Protein AF-0000000068165070 (afdb_homodimer)

Sequence (310 aa):
MANADRERESGNDHFRLKAYRKAVRCYNKGLATFNGLHFLTEEEQAHLNTSLLPLHANLAAALYHLKDYPKAIENACKALAIDPQHEKALYRLGLAHEALHDHDQAQDVYRRLAGMRPESALYRQALVRIQGVEREALKHSIFVDIFNKPHGPHHMANADRERESGNDHFRLKAYRKAVRCYNKGLATFNGLHFLTEEEQAHLNTSLLPLHANLAAALYHLKDYPKAIENACKALAIDPQHEKALYRLGLAHEALHDHDQAQDVYRRLAGMRPESALYRQALVRIQGVEREALKHSIFVDIFNKPHGPHH

pLDDT: mean 85.67, std 13.89, range [38.5, 98.25]

Foldseek 3Di:
DVQLVVLQVVLVVCVVVVVNVSSVVSNVVSVVVCVPVPDQDPVRVLVVLVVLLVVLLVVLVVCVVVVVLVSSLVSLVVNCVSPVLDLSSLVSNLSSCVSVLVLVSNLVSLVSNCVVPVPDVVSVVSNVVSVVVVVVVVVVVVVVVVVPPPPPDPD/DVQLVVLQVVLVVCVVVVVNVSSVVSNVVSVVVCVPVPDQDPVRVLVVLVVLLVVLLVVLVVCVVVVVLVSSLVSLVVNCVSPVLDQSSLVSNLSSCVSVLVLVSNLVSLVSNCVVPVPDVVSVVSNVVSVVVVVVVVVVVVVVCVVPPPPPDDD

Organism: Acanthamoeba castellanii (strain ATCC 30010 / Neff) (NCBI:txid1257118)

InterPro domains:
  IPR011990 Tetratricopeptide-like helical domain superfamily [G3DSA:1.25.40.10] (1-148)
  IPR011990 Tetratricopeptide-like helical domain superfamily [SSF48452] (3-131)
  IPR019734 Tetratricopeptide repeat [PS50005] (53-86)
  IPR019734 Tetratricopeptide repeat [PS50005] (87-120)
  IPR019734 Tetratricopeptide repeat [SM00028] (4-37)
  IPR019734 Tetratricopeptide repeat [SM00028] (53-86)
  IPR019734 Tetratricopeptide repeat [SM00028] (87-120)
  IPR050754 Peptidyl-prolyl cis-trans isomerase FKBP4/5/8-like [PTHR46512] (2-134)

Secondary structure (DSSP, 8-state):
-HHHHHHHHHHHHHHHTT-HHHHHHHHHHHHHTTTTS----HHHHHHHHHHHHHHHHHHHHHHHHTT-HHHHHHHHHHHHHH-TT-HHHHHHHHHHHHHTT-HHHHHHHHHHHHHH-TT-HHHHHHHHHHHHHHHHHHHHHHHHHHHHS------/-HHHHHHHHHHHHHHHTT-HHHHHHHHHHHHHTTTTS----HHHHHHHHHHHHHHHHHHHHHHHHTT-HHHHHHHHHHHHHH-TT-HHHHHHHHHHHHHTT-HHHHHHHHHHHHHH-TT-HHHHHHHHHHHHHHHHHHHHHHHHHHHHS------

Radius of gyration: 31.7 Å; Cα contacts (8 Å, |Δi|>4): 343; chains: 2; bounding box: 85×102×63 Å

Solvent-accessible surface area (backbone atoms only — not comparable to full-atom values): 15704 Å² total; per-residue (Å²): 107,67,65,29,51,51,26,36,50,51,13,50,54,29,42,76,70,67,37,32,70,61,13,39,52,25,24,50,53,21,52,53,76,43,72,69,61,56,70,65,46,72,68,52,43,53,56,47,47,67,56,48,32,59,38,26,27,50,36,12,46,30,28,39,77,69,66,39,32,72,61,11,36,51,26,11,49,56,18,32,72,75,37,77,79,42,62,68,22,46,49,41,31,21,52,28,27,45,74,70,64,36,49,68,63,15,44,55,40,27,50,52,48,25,67,74,36,71,82,45,59,67,34,50,49,52,43,49,52,49,48,49,50,48,50,50,47,48,47,48,50,49,53,49,49,62,64,65,47,78,79,68,81,82,125,108,67,64,29,52,51,25,36,51,53,14,51,53,28,42,76,70,68,37,33,71,62,12,40,52,26,22,51,55,21,52,53,77,42,71,73,60,55,72,67,47,71,69,51,42,55,57,49,45,66,58,47,33,58,37,26,27,50,36,11,47,29,27,40,75,68,66,39,34,71,60,11,36,53,26,10,48,56,18,30,73,75,38,80,79,41,61,68,22,44,48,41,32,20,52,27,27,45,75,70,64,37,50,69,62,16,45,54,39,27,50,51,48,25,68,76,36,71,83,44,60,67,36,50,50,52,44,49,52,50,49,49,50,49,52,51,50,49,51,49,51,53,52,48,48,62,67,64,46,78,80,70,81,82,126

Structure (mmCIF, N/CA/C/O backbone):
data_AF-0000000068165070-model_v1
#
loop_
_entity.id
_entity.type
_entity.pdbx_description
1 polymer 'Tetratricopeptide repeat domain containing protein'
#
loop_
_atom_site.group_PDB
_atom_site.id
_atom_site.type_symbol
_atom_site.label_atom_id
_atom_site.label_alt_id
_atom_site.label_comp_id
_atom_site.label_asym_id
_atom_site.label_entity_id
_atom_site.label_seq_id
_atom_site.pdbx_PDB_ins_code
_atom_site.Cartn_x
_atom_site.Cartn_y
_atom_site.Cartn_z
_atom_site.occupancy
_atom_site.B_iso_or_equiv
_atom_site.auth_seq_id
_atom_site.auth_comp_id
_atom_site.auth_asym_id
_atom_site.auth_atom_id
_atom_site.pdbx_PDB_model_num
ATOM 1 N N . MET A 1 1 ? 14.57 -11.117 4.57 1 65.75 1 MET A N 1
ATOM 2 C CA . MET A 1 1 ? 14.547 -11.359 3.131 1 65.75 1 MET A CA 1
ATOM 3 C C . MET A 1 1 ? 15.531 -12.453 2.746 1 65.75 1 MET A C 1
ATOM 5 O O . MET A 1 1 ? 15.195 -13.359 1.98 1 65.75 1 MET A O 1
ATOM 9 N N . ALA A 1 2 ? 16.516 -12.438 3.52 1 73.56 2 ALA A N 1
ATOM 10 C CA . ALA A 1 2 ? 17.531 -13.43 3.191 1 73.56 2 ALA A CA 1
ATOM 11 C C . ALA A 1 2 ? 17.031 -14.844 3.473 1 73.56 2 ALA A C 1
ATOM 13 O O . ALA A 1 2 ? 17.234 -15.75 2.666 1 73.56 2 ALA A O 1
ATOM 14 N N . ASN A 1 3 ? 16.312 -14.945 4.543 1 81.88 3 ASN A N 1
ATOM 15 C CA . ASN A 1 3 ? 15.805 -16.266 4.883 1 81.88 3 ASN A CA 1
ATOM 16 C C . ASN A 1 3 ? 14.742 -16.734 3.893 1 81.88 3 ASN A C 1
ATOM 18 O O . ASN A 1 3 ? 14.727 -17.906 3.49 1 81.88 3 ASN A O 1
ATOM 22 N N . ALA A 1 4 ? 14.039 -15.852 3.459 1 89.38 4 ALA A N 1
ATOM 23 C CA . ALA A 1 4 ? 12.992 -16.188 2.5 1 89.38 4 ALA A CA 1
ATOM 24 C C . ALA A 1 4 ? 13.586 -16.625 1.165 1 89.38 4 ALA A C 1
ATOM 26 O O . ALA A 1 4 ? 13.117 -17.594 0.558 1 89.38 4 ALA A O 1
ATOM 27 N N . ASP A 1 5 ? 14.586 -16 0.811 1 90.94 5 ASP A N 1
ATOM 28 C CA . ASP A 1 5 ? 15.242 -16.344 -0.447 1 90.94 5 ASP A CA 1
ATOM 29 C C . ASP A 1 5 ? 15.898 -17.719 -0.369 1 90.94 5 ASP A C 1
ATOM 31 O O . ASP A 1 5 ? 15.891 -18.469 -1.346 1 90.94 5 ASP A O 1
ATOM 35 N N . ARG A 1 6 ? 16.453 -17.953 0.809 1 92.31 6 ARG A N 1
ATOM 36 C CA . ARG A 1 6 ? 17.062 -19.281 1.007 1 92.31 6 ARG A CA 1
ATOM 37 C C . ARG A 1 6 ? 16.016 -20.375 0.935 1 92.31 6 ARG A C 1
ATOM 39 O O . ARG A 1 6 ? 16.234 -21.406 0.305 1 92.31 6 ARG A O 1
ATOM 46 N N . GLU A 1 7 ? 14.984 -20.141 1.586 1 94.69 7 GLU A N 1
ATOM 47 C CA . GLU A 1 7 ? 13.898 -21.125 1.553 1 94.69 7 GLU A CA 1
ATOM 48 C C . GLU A 1 7 ? 13.344 -21.281 0.14 1 94.69 7 GLU A C 1
ATOM 50 O O . GLU A 1 7 ? 13.023 -22.391 -0.283 1 94.69 7 GLU A O 1
ATOM 55 N N . ARG A 1 8 ? 13.281 -20.188 -0.545 1 95.62 8 ARG A N 1
ATOM 56 C CA . ARG A 1 8 ? 12.805 -20.234 -1.925 1 95.62 8 ARG A CA 1
ATOM 57 C C . ARG A 1 8 ? 13.727 -21.094 -2.789 1 95.62 8 ARG A C 1
ATOM 59 O O . ARG A 1 8 ? 13.258 -21.922 -3.561 1 95.62 8 ARG A O 1
ATOM 66 N N . GLU A 1 9 ? 14.953 -20.891 -2.643 1 96.38 9 GLU A N 1
ATOM 67 C CA . GLU A 1 9 ? 15.93 -21.641 -3.418 1 96.38 9 GLU A CA 1
ATOM 68 C C . GLU A 1 9 ? 15.875 -23.125 -3.074 1 96.38 9 GLU A C 1
ATOM 70 O O . GLU A 1 9 ? 15.969 -23.969 -3.961 1 96.38 9 GLU A O 1
ATOM 75 N N . SER A 1 10 ? 15.797 -23.344 -1.8 1 96.62 10 SER A N 1
ATOM 76 C CA . SER A 1 10 ? 15.625 -24.719 -1.387 1 96.62 10 SER A CA 1
ATOM 77 C C . SER A 1 10 ? 14.383 -25.344 -2.023 1 96.62 10 SER A C 1
ATOM 79 O O . SER A 1 10 ? 14.422 -26.469 -2.52 1 96.62 10 SER A O 1
ATOM 81 N N . GLY A 1 11 ? 13.258 -24.609 -2 1 96.81 11 GLY A N 1
ATOM 82 C CA . GLY A 1 11 ? 12.047 -25.062 -2.648 1 96.81 11 GLY A CA 1
ATOM 83 C C . GLY A 1 11 ? 12.219 -25.328 -4.133 1 96.81 11 GLY A C 1
ATOM 84 O O . GLY A 1 11 ? 11.719 -26.328 -4.656 1 96.81 11 GLY A O 1
ATOM 85 N N . ASN A 1 12 ? 13 -24.438 -4.77 1 97.12 12 ASN A N 1
ATOM 86 C CA . ASN A 1 12 ? 13.281 -24.594 -6.191 1 97.12 12 ASN A CA 1
ATOM 87 C C . ASN A 1 12 ? 14.062 -25.891 -6.465 1 97.12 12 ASN A C 1
ATOM 89 O O . AS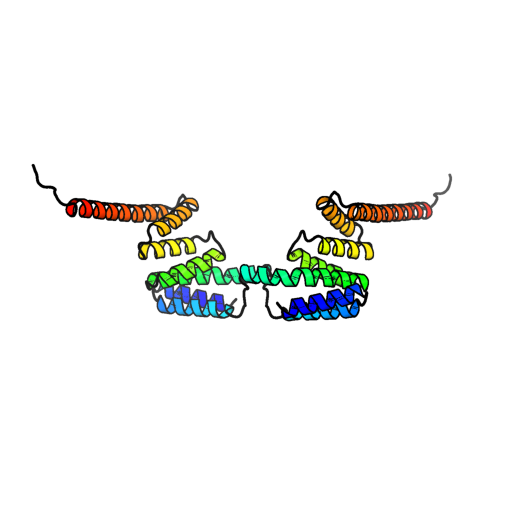N A 1 12 ? 13.836 -26.547 -7.477 1 97.12 12 ASN A O 1
ATOM 93 N N . ASP A 1 13 ? 14.977 -26.125 -5.629 1 97.5 13 ASP A N 1
ATOM 94 C CA . ASP A 1 13 ? 15.742 -27.359 -5.762 1 97.5 13 ASP A CA 1
ATOM 95 C C . ASP A 1 13 ? 14.844 -28.578 -5.652 1 97.5 13 ASP A C 1
ATOM 97 O O . ASP A 1 13 ? 14.93 -29.5 -6.465 1 97.5 13 ASP A O 1
ATOM 101 N N . HIS A 1 14 ? 14.008 -28.609 -4.672 1 97.81 14 HIS A N 1
ATOM 102 C CA . HIS A 1 14 ? 13.07 -29.719 -4.516 1 97.81 14 HIS A CA 1
ATOM 103 C C . HIS A 1 14 ? 12.133 -29.812 -5.711 1 97.81 14 HIS A C 1
ATOM 105 O O . HIS A 1 14 ? 11.789 -30.906 -6.148 1 97.81 14 HIS A O 1
ATOM 111 N N . PHE A 1 15 ? 11.734 -28.75 -6.168 1 97.56 15 PHE A N 1
ATOM 112 C CA . PHE A 1 15 ? 10.828 -28.703 -7.309 1 97.56 15 PHE A CA 1
ATOM 113 C C . PHE A 1 15 ? 11.477 -29.312 -8.539 1 97.56 15 PHE A C 1
ATOM 115 O O . PHE A 1 15 ? 10.836 -30.094 -9.258 1 97.56 15 PHE A O 1
ATOM 122 N N . ARG A 1 16 ? 12.695 -28.969 -8.758 1 96.94 16 ARG A N 1
ATOM 123 C CA . ARG A 1 16 ? 13.43 -29.516 -9.891 1 96.94 16 ARG A CA 1
ATOM 124 C C . ARG A 1 16 ? 13.539 -31.031 -9.805 1 96.94 16 ARG A C 1
ATOM 126 O O . ARG A 1 16 ? 13.539 -31.719 -10.828 1 96.94 16 ARG A O 1
ATOM 133 N N . LEU A 1 17 ? 13.547 -31.531 -8.617 1 97.44 17 LEU A N 1
ATOM 134 C CA . LEU A 1 17 ? 13.625 -32.969 -8.375 1 97.44 17 LEU A CA 1
ATOM 135 C C . LEU A 1 17 ? 12.234 -33.594 -8.328 1 97.44 17 LEU A C 1
ATOM 137 O O . LEU A 1 17 ? 12.086 -34.75 -7.98 1 97.44 17 LEU A O 1
ATOM 141 N N . LYS A 1 18 ? 11.227 -32.844 -8.555 1 97.56 18 LYS A N 1
ATOM 142 C CA . LYS A 1 18 ? 9.828 -33.25 -8.594 1 97.56 18 LYS A CA 1
ATOM 143 C C . LYS A 1 18 ? 9.336 -33.656 -7.215 1 97.56 18 LYS A C 1
ATOM 145 O O . LYS A 1 18 ? 8.438 -34.5 -7.102 1 97.56 18 LYS A O 1
ATOM 150 N N . ALA A 1 19 ? 10.07 -33.25 -6.215 1 97.5 19 ALA A N 1
ATOM 151 C CA . ALA A 1 19 ? 9.617 -33.375 -4.832 1 97.5 19 ALA A CA 1
ATOM 152 C C . ALA A 1 19 ? 8.719 -32.219 -4.434 1 97.5 19 ALA A C 1
ATOM 154 O O . ALA A 1 19 ? 9.078 -31.406 -3.584 1 97.5 19 ALA A O 1
ATOM 155 N N . TYR A 1 20 ? 7.555 -32.188 -4.867 1 97.62 20 TYR A N 1
ATOM 156 C CA . TYR A 1 20 ? 6.68 -31.031 -4.805 1 97.62 20 TYR A CA 1
ATOM 157 C C . TYR A 1 20 ? 6.207 -30.766 -3.379 1 97.62 20 TYR A C 1
ATOM 159 O O . TYR A 1 20 ? 6.047 -29.609 -2.969 1 97.62 20 TYR A O 1
ATOM 167 N N . ARG A 1 21 ? 5.961 -31.766 -2.637 1 97.75 21 ARG A N 1
ATOM 168 C CA . ARG A 1 21 ? 5.523 -31.578 -1.258 1 97.75 21 ARG A CA 1
ATOM 169 C C . ARG A 1 21 ? 6.59 -30.875 -0.433 1 97.75 21 ARG A C 1
ATOM 171 O O . ARG A 1 21 ? 6.281 -29.984 0.355 1 97.75 21 ARG A O 1
ATOM 178 N N . LYS A 1 22 ? 7.824 -31.312 -0.667 1 97.62 22 LYS A N 1
ATOM 179 C CA . LYS A 1 22 ? 8.93 -30.656 0.03 1 97.62 22 LYS A CA 1
ATOM 180 C C . LYS A 1 22 ? 9.109 -29.219 -0.441 1 97.62 22 LYS A C 1
ATOM 182 O O . LYS A 1 22 ? 9.406 -28.328 0.36 1 97.62 22 LYS A O 1
ATOM 187 N N . ALA A 1 23 ? 8.953 -28.969 -1.728 1 98 23 ALA A N 1
ATOM 188 C CA . ALA A 1 23 ? 9.031 -27.609 -2.279 1 98 23 ALA A CA 1
ATOM 189 C C . ALA A 1 23 ? 7.996 -26.703 -1.64 1 98 23 ALA A C 1
ATOM 191 O O . ALA A 1 23 ? 8.312 -25.578 -1.218 1 98 23 ALA A O 1
ATOM 192 N N . VAL A 1 24 ? 6.707 -27.234 -1.5 1 97.81 24 VAL A N 1
ATOM 193 C CA . VAL A 1 24 ? 5.613 -26.469 -0.914 1 97.81 24 VAL A CA 1
ATOM 194 C C . VAL A 1 24 ? 5.965 -26.078 0.521 1 97.81 24 VAL A C 1
ATOM 196 O O . VAL A 1 24 ? 5.73 -24.938 0.938 1 97.81 24 VAL A O 1
ATOM 199 N N . ARG A 1 25 ? 6.547 -27.016 1.241 1 96.94 25 ARG A N 1
ATOM 200 C CA . ARG A 1 25 ? 6.949 -26.734 2.617 1 96.94 25 ARG A CA 1
ATOM 201 C C . ARG A 1 25 ? 7.98 -25.609 2.674 1 96.94 25 ARG A C 1
ATOM 203 O O . ARG A 1 25 ? 7.883 -24.719 3.516 1 96.94 25 ARG A O 1
ATOM 210 N N . CYS A 1 26 ? 8.969 -25.609 1.787 1 96.31 26 CYS A N 1
ATOM 211 C CA . CYS A 1 26 ? 10.016 -24.594 1.739 1 96.31 26 CYS A CA 1
ATOM 212 C C . CYS A 1 26 ? 9.43 -23.234 1.384 1 96.31 26 CYS A C 1
ATOM 214 O O . CYS A 1 26 ? 9.758 -22.234 2.021 1 96.31 26 CYS A O 1
ATOM 216 N N . TYR A 1 27 ? 8.523 -23.219 0.375 1 96.44 27 TYR A N 1
ATOM 217 C CA . TYR A 1 27 ? 7.93 -21.953 -0.026 1 96.44 27 TYR A CA 1
ATOM 218 C C . TYR A 1 27 ? 7.082 -21.375 1.099 1 96.44 27 TYR A C 1
ATOM 220 O O . TYR A 1 27 ? 7.129 -20.172 1.359 1 96.44 27 TYR A O 1
ATOM 228 N N . ASN A 1 28 ? 6.324 -22.281 1.753 1 93.81 28 ASN A N 1
ATOM 229 C CA . ASN A 1 28 ? 5.512 -21.844 2.881 1 93.81 28 ASN A CA 1
ATOM 230 C C . ASN A 1 28 ? 6.379 -21.297 4.016 1 93.81 28 ASN A C 1
ATOM 232 O O . ASN A 1 28 ? 6.02 -20.312 4.664 1 93.81 28 ASN A O 1
ATOM 236 N N . LYS A 1 29 ? 7.492 -21.953 4.238 1 92.12 29 LYS A N 1
ATOM 237 C CA . LYS A 1 29 ? 8.438 -21.453 5.234 1 92.12 29 LYS A CA 1
ATOM 238 C C . LYS A 1 29 ? 8.961 -20.078 4.844 1 92.12 29 LYS A C 1
ATOM 240 O O . LYS A 1 29 ? 9.117 -19.203 5.699 1 92.12 29 LYS A O 1
ATOM 245 N N . GLY A 1 30 ? 9.281 -19.859 3.531 1 91.44 30 GLY A N 1
ATOM 246 C CA . GLY A 1 30 ? 9.695 -18.547 3.051 1 91.44 30 GLY A CA 1
ATOM 247 C C . GLY A 1 30 ? 8.648 -17.469 3.264 1 91.44 30 GLY A C 1
ATOM 248 O O . GLY A 1 30 ? 8.961 -16.375 3.725 1 91.44 30 GLY A O 1
ATOM 249 N N . LEU A 1 31 ? 7.418 -17.812 3.016 1 90.06 31 LEU A N 1
ATOM 250 C CA . LEU A 1 31 ? 6.312 -16.875 3.16 1 90.06 31 LEU A CA 1
ATOM 251 C C . LEU A 1 31 ? 6.074 -16.531 4.625 1 90.06 31 LEU A C 1
ATOM 253 O O . LEU A 1 31 ? 5.711 -15.398 4.953 1 90.06 31 LEU A O 1
ATOM 257 N N . ALA A 1 32 ? 6.262 -17.5 5.469 1 85.56 32 ALA A N 1
ATOM 258 C CA . ALA A 1 32 ? 6.012 -17.344 6.898 1 85.56 32 ALA A CA 1
ATOM 259 C C . ALA A 1 32 ? 6.926 -16.281 7.496 1 85.56 32 ALA A C 1
ATOM 261 O O . ALA A 1 32 ? 6.598 -15.672 8.516 1 85.56 32 ALA A O 1
ATOM 262 N N . THR A 1 33 ? 8.078 -16.109 6.887 1 81.88 33 THR A N 1
ATOM 263 C CA . THR A 1 33 ? 9 -15.102 7.387 1 81.88 33 THR A CA 1
ATOM 264 C C . THR A 1 33 ? 8.383 -13.711 7.309 1 81.88 33 THR A C 1
ATOM 266 O O . THR A 1 33 ? 8.828 -12.789 7.984 1 81.88 33 THR A O 1
ATOM 269 N N . PHE A 1 34 ? 7.285 -13.688 6.52 1 76.62 34 PHE A N 1
ATOM 270 C CA . PHE A 1 34 ? 6.66 -12.391 6.328 1 76.62 34 PHE A CA 1
ATOM 271 C C . PHE A 1 34 ? 5.371 -12.281 7.133 1 76.62 34 PHE A C 1
ATOM 273 O O . PHE A 1 34 ? 4.758 -11.211 7.195 1 76.62 34 PHE A O 1
ATOM 280 N N . ASN A 1 35 ? 4.75 -13.414 7.562 1 65.19 35 ASN A N 1
ATOM 281 C CA . ASN A 1 35 ? 3.492 -13.477 8.297 1 65.19 35 ASN A CA 1
ATOM 282 C C . ASN A 1 35 ? 3.48 -12.508 9.477 1 65.19 35 ASN A C 1
ATOM 284 O O . ASN A 1 35 ? 2.42 -12.031 9.883 1 65.19 35 ASN A O 1
ATOM 288 N N . GLY A 1 36 ? 4.242 -11.703 9.688 1 57.12 36 GLY A N 1
ATOM 289 C CA . GLY A 1 36 ? 4.293 -10.664 10.703 1 57.12 36 GLY A CA 1
ATOM 290 C C . GLY A 1 36 ? 4.332 -9.266 10.133 1 57.12 36 GLY A C 1
ATOM 291 O O . GLY A 1 36 ? 4.148 -8.281 10.852 1 57.12 36 GLY A O 1
ATOM 292 N N . LEU A 1 37 ? 4.766 -9.352 9.07 1 54.97 37 LEU A N 1
ATOM 293 C CA . LEU A 1 37 ? 4.742 -8.031 8.445 1 54.97 37 LEU A CA 1
ATOM 294 C C . LEU A 1 37 ? 3.324 -7.66 8.023 1 54.97 37 LEU A C 1
ATOM 296 O O . LEU A 1 37 ? 2.635 -8.453 7.383 1 54.97 37 LEU A O 1
ATOM 300 N N . HIS A 1 38 ? 2.531 -7.262 9.016 1 52.38 38 HIS A N 1
ATOM 301 C CA . HIS A 1 38 ? 1.115 -6.934 8.898 1 52.38 38 HIS A CA 1
ATOM 302 C C . HIS A 1 38 ? 0.863 -6.004 7.715 1 52.38 38 HIS A C 1
ATOM 304 O O . HIS A 1 38 ? 1.137 -4.801 7.797 1 52.38 38 HIS A O 1
ATOM 310 N N . PHE A 1 39 ? 0.887 -6.527 6.562 1 52.66 39 PHE A N 1
ATOM 311 C CA . PHE A 1 39 ? 0.547 -5.715 5.398 1 52.66 39 PHE A CA 1
ATOM 312 C C . PHE A 1 39 ? -0.944 -5.402 5.375 1 52.66 39 PHE A C 1
ATOM 314 O O . PHE A 1 39 ? -1.772 -6.285 5.609 1 52.66 39 PHE A O 1
ATOM 321 N N . LEU A 1 40 ? -1.252 -4.207 5.641 1 58.56 40 LEU A N 1
ATOM 322 C CA . LEU A 1 40 ? -2.645 -3.791 5.523 1 58.56 40 LEU A CA 1
ATOM 323 C C . LEU A 1 40 ? -3.156 -3.994 4.102 1 58.56 40 LEU A C 1
ATOM 325 O O . LEU A 1 40 ? -2.42 -3.779 3.137 1 58.56 40 LEU A O 1
ATOM 329 N N . THR A 1 41 ? -4.176 -4.672 3.998 1 60.03 41 THR A N 1
ATOM 330 C CA . THR A 1 41 ? -4.848 -4.703 2.703 1 60.03 41 THR A CA 1
ATOM 331 C C . THR A 1 41 ? -5.125 -3.289 2.201 1 60.03 41 THR A C 1
ATOM 333 O O . THR A 1 41 ? -5.055 -2.328 2.969 1 60.03 41 THR A O 1
ATOM 336 N N . GLU A 1 42 ? -5.379 -3.252 0.932 1 64.25 42 GLU A N 1
ATOM 337 C CA . GLU A 1 42 ? -5.719 -1.941 0.386 1 64.25 42 GLU A CA 1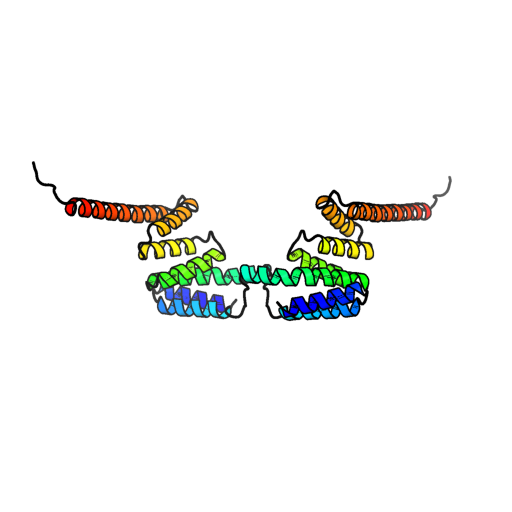
ATOM 338 C C . GLU A 1 42 ? -6.922 -1.338 1.106 1 64.25 42 GLU A C 1
ATOM 340 O O . GLU A 1 42 ? -6.938 -0.142 1.405 1 64.25 42 GLU A O 1
ATOM 345 N N . GLU A 1 43 ? -7.836 -2.186 1.319 1 72.94 43 GLU A N 1
ATOM 346 C CA . GLU A 1 43 ? -9.031 -1.737 2.025 1 72.94 43 GLU A CA 1
ATOM 347 C C . GLU A 1 43 ? -8.703 -1.319 3.457 1 72.94 43 GLU A C 1
ATOM 349 O O . GLU A 1 43 ? -9.203 -0.3 3.939 1 72.94 43 GLU A O 1
ATOM 354 N N . GLU A 1 44 ? -7.844 -2.033 4.062 1 71.19 44 GLU A N 1
ATOM 355 C CA . GLU A 1 44 ? -7.441 -1.715 5.426 1 71.19 44 GLU A CA 1
ATOM 356 C C . GLU A 1 44 ? -6.621 -0.429 5.477 1 71.19 44 GLU A C 1
ATOM 358 O O . GLU A 1 44 ? -6.793 0.389 6.383 1 71.19 44 GLU A O 1
ATOM 363 N N . GLN A 1 45 ? -5.812 -0.254 4.52 1 74.25 45 GLN A N 1
ATOM 364 C CA . GLN A 1 45 ? -5.016 0.963 4.434 1 74.25 45 GLN A CA 1
ATOM 365 C C . GLN A 1 45 ? -5.895 2.186 4.199 1 74.25 45 GLN A C 1
ATOM 367 O O . GLN A 1 45 ? -5.688 3.232 4.816 1 74.25 45 GLN A O 1
ATOM 372 N N . ALA A 1 46 ? -6.789 2.002 3.301 1 80.56 46 ALA A N 1
ATOM 373 C CA . ALA A 1 46 ? -7.719 3.096 3.029 1 80.56 46 ALA A CA 1
ATOM 374 C C . ALA A 1 46 ? -8.477 3.494 4.289 1 80.56 46 ALA A C 1
ATOM 376 O O . ALA A 1 46 ? -8.672 4.684 4.559 1 80.56 46 ALA A O 1
ATOM 377 N N . HIS A 1 47 ? -8.852 2.486 5.004 1 81.31 47 HIS A N 1
ATOM 378 C CA . HIS A 1 47 ? -9.562 2.734 6.25 1 81.31 47 HIS A CA 1
ATOM 379 C C . HIS A 1 47 ? -8.68 3.441 7.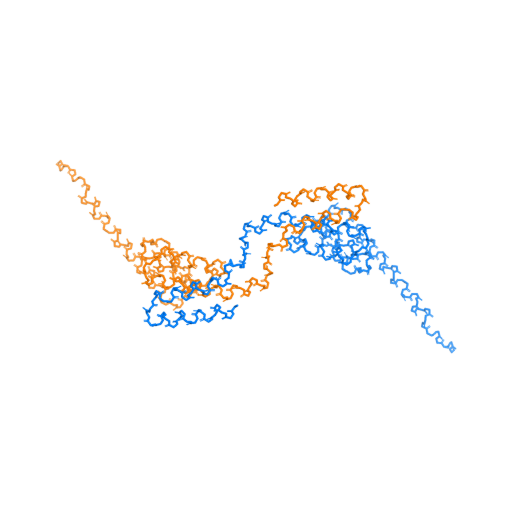27 1 81.31 47 HIS A C 1
ATOM 381 O O . HIS A 1 47 ? -9.125 4.367 7.953 1 81.31 47 HIS A O 1
ATOM 387 N N . LEU A 1 48 ? -7.504 3.068 7.34 1 81.38 48 LEU A N 1
ATOM 388 C CA . LEU A 1 48 ? -6.535 3.705 8.219 1 81.38 48 LEU A CA 1
ATOM 389 C C . LEU A 1 48 ? -6.301 5.156 7.816 1 81.38 48 LEU A C 1
ATOM 391 O O . LEU A 1 48 ? -6.203 6.039 8.68 1 81.38 48 LEU A O 1
ATOM 395 N N . ASN A 1 49 ? -6.215 5.34 6.527 1 86.06 49 ASN A N 1
ATOM 396 C CA . ASN A 1 49 ? -5.938 6.672 6.004 1 86.06 49 ASN A CA 1
ATOM 397 C C . ASN A 1 49 ? -7.043 7.66 6.363 1 86.06 49 ASN A C 1
ATOM 399 O O . ASN A 1 49 ? -6.781 8.852 6.535 1 86.06 49 ASN A O 1
ATOM 403 N N . THR A 1 50 ? -8.227 7.176 6.547 1 90.44 50 THR A N 1
ATOM 404 C CA . THR A 1 50 ? -9.359 8.031 6.895 1 90.44 50 THR A CA 1
ATOM 405 C C . THR A 1 50 ? -9.148 8.664 8.266 1 90.44 50 THR A C 1
ATOM 407 O O . THR A 1 50 ? -9.594 9.789 8.516 1 90.44 50 THR A O 1
ATOM 410 N N . SER A 1 51 ? -8.461 7.973 9.102 1 89.56 51 SER A N 1
ATOM 411 C CA . SER A 1 51 ? -8.203 8.484 10.445 1 89.56 51 SER A CA 1
ATOM 412 C C . SER A 1 51 ? -6.875 9.227 10.508 1 89.56 51 SER A C 1
ATOM 414 O O . SER A 1 51 ? -6.762 10.258 11.172 1 89.56 51 SER A O 1
ATOM 416 N N . LEU A 1 52 ? -5.953 8.82 9.766 1 89 52 LEU A N 1
ATOM 417 C CA . LEU A 1 52 ? -4.605 9.375 9.836 1 89 52 LEU A CA 1
ATOM 418 C C . LEU A 1 52 ? -4.543 10.742 9.172 1 89 52 LEU A C 1
ATOM 420 O O . LEU A 1 52 ? -3.875 11.648 9.664 1 89 52 LEU A O 1
ATOM 424 N N . LEU A 1 53 ? -5.316 10.922 8.078 1 92.88 53 LEU A N 1
ATOM 425 C CA . LEU A 1 53 ? -5.242 12.141 7.277 1 92.88 53 LEU A CA 1
ATOM 426 C C . LEU A 1 53 ? -5.652 13.359 8.102 1 92.88 53 LEU A C 1
ATOM 428 O O . LEU A 1 53 ? -4.855 14.281 8.281 1 92.88 53 LEU A O 1
ATOM 432 N N . PRO A 1 54 ? -6.801 13.344 8.664 1 96.19 54 PRO A N 1
ATOM 433 C CA . PRO A 1 54 ? -7.168 14.531 9.445 1 96.19 54 PRO A CA 1
ATOM 434 C C . PRO A 1 54 ? -6.301 14.711 10.688 1 96.19 54 PRO A C 1
ATOM 436 O O . PRO A 1 54 ? -6.043 15.836 11.109 1 96.19 54 PRO A O 1
ATOM 439 N N . LEU A 1 55 ? -5.824 13.641 11.297 1 95.88 55 LEU A N 1
ATOM 440 C CA . LEU A 1 55 ? -4.961 13.758 12.469 1 95.88 55 LEU A CA 1
ATOM 441 C C . LEU A 1 55 ? -3.664 14.484 12.125 1 95.88 55 LEU A C 1
ATOM 443 O O . LEU A 1 55 ? -3.264 15.414 12.82 1 95.88 55 LEU A O 1
ATOM 447 N N . HIS A 1 56 ? -3.035 14.109 11.039 1 94.94 56 HIS A N 1
ATOM 448 C CA . HIS A 1 56 ? -1.797 14.75 10.625 1 94.94 56 HIS A CA 1
ATOM 449 C C . HIS A 1 56 ? -2.041 16.203 10.227 1 94.94 56 HIS A C 1
ATOM 451 O O . HIS A 1 56 ? -1.26 17.094 10.578 1 94.94 56 HIS A O 1
ATOM 457 N N . ALA A 1 57 ? -3.133 16.438 9.477 1 97.25 57 ALA A N 1
ATOM 458 C CA . ALA A 1 57 ? -3.445 17.797 9.039 1 97.25 57 ALA A CA 1
ATOM 459 C C . ALA A 1 57 ? -3.711 18.719 10.234 1 97.25 57 ALA A C 1
ATOM 461 O O . ALA A 1 57 ? -3.195 19.828 10.297 1 97.25 57 ALA A O 1
ATOM 462 N N . ASN A 1 58 ? -4.469 18.234 11.172 1 97.62 58 ASN A N 1
ATOM 463 C CA . ASN A 1 58 ? -4.805 19.016 12.359 1 97.62 58 ASN A CA 1
ATOM 464 C C . ASN A 1 58 ? -3.584 19.219 13.25 1 97.62 58 ASN A C 1
ATOM 466 O O . ASN A 1 58 ? -3.412 20.297 13.828 1 97.62 58 ASN A O 1
ATOM 470 N N . LEU A 1 59 ? -2.824 18.234 13.383 1 96.94 59 LEU A N 1
ATOM 471 C CA . LEU A 1 59 ? -1.581 18.359 14.141 1 96.94 59 LEU A CA 1
ATOM 472 C C . LEU A 1 59 ? -0.683 19.438 13.531 1 96.94 59 LEU A C 1
ATOM 474 O O . LEU A 1 59 ? -0.097 20.234 14.258 1 96.94 59 LEU A O 1
ATOM 478 N N . ALA A 1 60 ? -0.602 19.438 12.227 1 97.62 60 ALA A N 1
ATOM 479 C CA . ALA A 1 60 ? 0.19 20.453 11.539 1 97.62 60 ALA A CA 1
ATOM 480 C C . ALA A 1 60 ? -0.301 21.859 11.883 1 97.62 60 ALA A C 1
ATOM 482 O O . ALA A 1 60 ? 0.503 22.766 12.117 1 97.62 60 ALA A O 1
ATOM 483 N N . ALA A 1 61 ? -1.61 22.016 11.961 1 97.69 61 ALA A N 1
ATOM 484 C CA . ALA A 1 61 ? -2.197 23.312 12.289 1 97.69 61 ALA A CA 1
ATOM 485 C C . ALA A 1 61 ? -1.836 23.734 13.711 1 97.69 61 ALA A C 1
ATOM 487 O O . ALA A 1 61 ? -1.438 24.875 13.945 1 97.69 61 ALA A O 1
ATOM 488 N N . ALA A 1 62 ? -2.004 22.828 14.602 1 98.25 62 ALA A N 1
ATOM 489 C CA . ALA A 1 62 ? -1.699 23.125 15.992 1 98.25 62 ALA A CA 1
ATOM 490 C C . ALA A 1 62 ? -0.221 23.469 16.172 1 98.25 62 ALA A C 1
ATOM 492 O O . ALA A 1 62 ? 0.125 24.422 16.875 1 98.25 62 ALA A O 1
ATOM 493 N N . LEU A 1 63 ? 0.632 22.75 15.539 1 97.44 63 LEU A N 1
ATOM 494 C CA . LEU A 1 63 ? 2.072 22.953 15.625 1 97.44 63 LEU A CA 1
ATOM 495 C C . LEU A 1 63 ? 2.457 24.297 15.016 1 97.44 63 LEU A C 1
ATOM 497 O O . LEU A 1 63 ? 3.355 24.984 15.516 1 97.44 63 LEU A O 1
ATOM 501 N N . TYR A 1 64 ? 1.76 24.703 13.977 1 97.12 64 TYR A N 1
ATOM 502 C CA . TYR A 1 64 ? 1.962 26.016 13.391 1 97.12 64 TYR A CA 1
ATOM 503 C C . TYR A 1 64 ? 1.673 27.109 14.406 1 97.12 64 TYR A C 1
ATOM 505 O O . TYR A 1 64 ? 2.469 28.047 14.57 1 97.12 64 TYR A O 1
ATOM 513 N N . HIS A 1 65 ? 0.599 26.969 15.062 1 97.56 65 HIS A N 1
ATOM 514 C CA . HIS A 1 65 ? 0.208 27.984 16.031 1 97.56 65 HIS A CA 1
ATOM 515 C C . HIS A 1 65 ? 1.155 27.984 17.234 1 97.56 65 HIS A C 1
ATOM 517 O O . HIS A 1 65 ? 1.322 29.016 17.891 1 97.56 65 HIS A O 1
ATOM 523 N N . LEU A 1 66 ? 1.832 26.891 17.438 1 97.38 66 LEU A N 1
ATOM 524 C CA . LEU A 1 66 ? 2.84 26.812 18.5 1 97.38 66 LEU A CA 1
ATOM 525 C C . LEU A 1 66 ? 4.203 27.25 17.969 1 97.38 66 LEU A C 1
ATOM 527 O O . LEU A 1 66 ? 5.199 27.188 18.703 1 97.38 66 LEU A O 1
ATOM 531 N N . LYS A 1 67 ? 4.254 27.609 16.719 1 97.06 67 LYS A N 1
ATOM 532 C CA . LYS A 1 67 ? 5.434 28.125 16.031 1 97.06 67 LYS A CA 1
ATOM 533 C C . LYS A 1 67 ? 6.496 27.031 15.875 1 97.06 67 LYS A C 1
ATOM 535 O O . LYS A 1 67 ? 7.688 27.344 15.773 1 97.06 67 LYS A O 1
ATOM 540 N N . ASP A 1 68 ? 6.125 25.844 16.031 1 96.62 68 ASP A N 1
ATOM 541 C CA . ASP A 1 68 ? 6.977 24.719 15.656 1 96.62 68 ASP A CA 1
ATOM 542 C C . ASP A 1 68 ? 6.816 24.375 14.18 1 96.62 68 ASP A C 1
ATOM 544 O O . ASP A 1 68 ? 6.223 23.359 13.828 1 96.62 68 ASP A O 1
ATOM 548 N N . TYR A 1 69 ? 7.359 25.109 13.305 1 96.5 69 TYR A N 1
ATOM 549 C CA . TYR A 1 69 ? 7.086 25.094 11.867 1 96.5 69 TYR A CA 1
ATOM 550 C C . TYR A 1 69 ? 7.684 23.859 11.219 1 96.5 69 TYR A C 1
ATOM 552 O O . TYR A 1 69 ? 7.051 23.234 10.359 1 96.5 69 TYR A O 1
ATOM 560 N N . PRO A 1 70 ? 8.898 23.438 11.625 1 94.12 70 PRO A N 1
ATOM 561 C CA . PRO A 1 70 ? 9.438 22.219 11 1 94.12 70 PRO A CA 1
ATOM 562 C C . PRO A 1 70 ? 8.547 21 11.227 1 94.12 70 PRO A C 1
ATOM 564 O O . PRO A 1 70 ? 8.297 20.234 10.289 1 94.12 70 PRO A O 1
ATOM 567 N N . LYS A 1 71 ? 8.008 20.859 12.453 1 95.69 71 LYS A N 1
ATOM 568 C CA . LYS A 1 71 ? 7.125 19.719 12.727 1 95.69 71 LYS A CA 1
ATOM 569 C C . LYS A 1 71 ? 5.777 19.891 12.039 1 95.69 71 LYS A C 1
ATOM 571 O O . LYS A 1 71 ? 5.152 18.906 11.641 1 95.69 71 LYS A O 1
ATOM 576 N N . ALA A 1 72 ? 5.34 21.141 11.914 1 97.31 72 ALA A N 1
ATOM 577 C CA . ALA A 1 72 ? 4.125 21.406 11.156 1 97.31 72 ALA A CA 1
ATOM 578 C C . ALA A 1 72 ? 4.273 20.953 9.703 1 97.31 72 ALA A C 1
ATOM 580 O O . ALA A 1 72 ? 3.393 20.281 9.164 1 97.31 72 ALA A O 1
ATOM 581 N N . ILE A 1 73 ? 5.465 21.312 9.117 1 94.62 73 ILE A N 1
ATOM 582 C CA . ILE A 1 73 ? 5.75 20.922 7.738 1 94.62 73 ILE A CA 1
ATOM 583 C C . ILE A 1 73 ? 5.785 19.406 7.621 1 94.62 73 ILE A C 1
ATOM 585 O O . ILE A 1 73 ? 5.184 18.828 6.707 1 94.62 73 ILE A O 1
ATOM 589 N N . GLU A 1 74 ? 6.398 18.781 8.586 1 93 74 GLU A N 1
ATOM 590 C CA . GLU A 1 74 ? 6.504 17.328 8.594 1 93 74 GLU A CA 1
ATOM 591 C C . GLU A 1 74 ? 5.125 16.672 8.586 1 93 74 GLU A C 1
ATOM 593 O O . GLU A 1 74 ? 4.859 15.773 7.781 1 93 74 GLU A O 1
ATOM 598 N N . ASN A 1 75 ? 4.219 17.078 9.438 1 95.12 75 ASN A N 1
ATOM 599 C CA . ASN A 1 75 ? 2.9 16.469 9.562 1 95.12 75 ASN A CA 1
ATOM 600 C C . ASN A 1 75 ? 1.996 16.844 8.391 1 95.12 75 ASN A C 1
ATOM 602 O O . ASN A 1 75 ? 1.16 16.047 7.961 1 95.12 75 ASN A O 1
ATOM 606 N N . ALA A 1 76 ? 2.17 18.078 7.832 1 96.62 76 ALA A N 1
ATOM 607 C CA . ALA A 1 76 ? 1.457 18.422 6.605 1 96.62 76 ALA A CA 1
ATOM 608 C C . ALA A 1 76 ? 1.861 17.5 5.457 1 96.62 76 ALA A C 1
ATOM 610 O O . ALA A 1 76 ? 1.008 17.031 4.703 1 96.62 76 ALA A O 1
ATOM 611 N N . CYS A 1 77 ? 3.168 17.203 5.422 1 91.81 77 CYS A N 1
ATOM 612 C CA . CYS A 1 77 ? 3.676 16.328 4.371 1 91.81 77 CYS A CA 1
ATOM 613 C C . CYS A 1 77 ? 3.152 14.906 4.543 1 91.81 77 CYS A C 1
ATOM 615 O O . CYS A 1 77 ? 2.812 14.25 3.561 1 91.81 77 CYS A O 1
ATOM 617 N N . LYS A 1 78 ? 3.07 14.461 5.766 1 89.75 78 LYS A N 1
ATOM 618 C CA . LYS A 1 78 ? 2.51 13.133 6.027 1 89.75 78 LYS A CA 1
ATOM 619 C C . LYS A 1 78 ? 1.055 13.055 5.574 1 89.75 78 LYS A C 1
ATOM 621 O O . LYS A 1 78 ? 0.631 12.047 5.004 1 89.75 78 LYS A O 1
ATOM 626 N N . ALA A 1 79 ? 0.252 14.109 5.844 1 93.62 79 ALA A N 1
ATOM 627 C CA . ALA A 1 79 ? -1.132 14.172 5.383 1 93.62 79 ALA A CA 1
ATOM 628 C C . ALA A 1 79 ? -1.201 14.156 3.857 1 93.62 79 ALA A C 1
ATOM 630 O O . ALA A 1 79 ? -2.02 13.445 3.275 1 93.62 79 ALA A O 1
ATOM 631 N N . LEU A 1 80 ? -0.272 14.891 3.234 1 92.88 80 LEU A N 1
ATOM 632 C CA . LEU A 1 80 ? -0.281 15.031 1.781 1 92.88 80 LEU A CA 1
ATOM 633 C C . LEU A 1 80 ? 0.199 13.75 1.107 1 92.88 80 LEU A C 1
ATOM 635 O O . LEU A 1 80 ? -0.103 13.508 -0.064 1 92.88 80 LEU A O 1
ATOM 639 N N . ALA A 1 81 ? 0.953 12.875 1.818 1 85.38 81 ALA A N 1
ATOM 640 C CA . ALA A 1 81 ? 1.334 11.555 1.32 1 85.38 81 ALA A CA 1
ATOM 641 C C . ALA A 1 81 ? 0.113 10.648 1.168 1 85.38 81 ALA A C 1
ATOM 643 O O . ALA A 1 81 ? 0.091 9.766 0.31 1 85.38 81 ALA A O 1
ATOM 644 N N . ILE A 1 82 ? -0.857 10.922 1.983 1 85.75 82 ILE A N 1
ATOM 645 C CA . ILE A 1 82 ? -2.104 10.164 1.937 1 85.75 82 ILE A CA 1
ATOM 646 C C . ILE A 1 82 ? -3.008 10.727 0.842 1 85.75 82 ILE A C 1
ATOM 648 O O . ILE A 1 82 ? -3.547 9.969 0.028 1 85.75 82 ILE A O 1
ATOM 652 N N . ASP A 1 83 ? -3.145 12.07 0.797 1 91.75 83 ASP A N 1
ATOM 653 C CA . ASP A 1 83 ? -3.934 12.789 -0.203 1 91.75 83 ASP A CA 1
ATOM 654 C C . ASP A 1 83 ? -3.209 14.039 -0.684 1 91.75 83 ASP A C 1
ATOM 656 O O . ASP A 1 83 ? -3.293 15.094 -0.048 1 91.75 83 ASP A O 1
ATOM 660 N N . PRO A 1 84 ? -2.594 13.914 -1.784 1 93.06 84 PRO A N 1
ATOM 661 C CA . PRO A 1 84 ? -1.769 15.016 -2.281 1 93.06 84 PRO A CA 1
ATOM 662 C C . PRO A 1 84 ? -2.58 16.281 -2.572 1 93.06 84 PRO A C 1
ATOM 664 O O . PRO A 1 84 ? -2.01 17.359 -2.727 1 93.06 84 PRO A O 1
ATOM 667 N N . GLN A 1 85 ? -3.912 16.172 -2.623 1 93.56 85 GLN A N 1
ATOM 668 C CA . GLN A 1 85 ? -4.75 17.312 -2.957 1 93.56 85 GLN A CA 1
ATOM 669 C C . GLN A 1 85 ? -5.559 17.781 -1.747 1 93.56 85 GLN A C 1
ATOM 671 O O . GLN A 1 85 ? -6.547 18.5 -1.892 1 93.56 85 GLN A O 1
ATOM 676 N N . HIS A 1 86 ? -5.145 17.391 -0.614 1 95.5 86 HIS A N 1
ATOM 677 C CA . HIS A 1 86 ? -5.844 17.781 0.603 1 95.5 86 HIS A CA 1
ATOM 678 C C . HIS A 1 86 ? -5.648 19.266 0.895 1 95.5 86 HIS A C 1
ATOM 680 O O . HIS A 1 86 ? -4.559 19.688 1.284 1 95.5 86 HIS A O 1
ATOM 686 N N . GLU A 1 87 ? -6.648 20 0.817 1 95.56 87 GLU A N 1
ATOM 687 C CA . GLU A 1 87 ? -6.598 21.453 0.838 1 95.56 87 GLU A CA 1
ATOM 688 C C . GLU A 1 87 ? -6.047 21.969 2.166 1 95.56 87 GLU A C 1
ATOM 690 O O . GLU A 1 87 ? -5.156 22.812 2.184 1 95.56 87 GLU A O 1
ATOM 695 N N . LYS A 1 88 ? -6.527 21.484 3.219 1 96.06 88 LYS A N 1
ATOM 696 C CA . LYS A 1 88 ? -6.121 21.969 4.535 1 96.06 88 LYS A CA 1
ATOM 697 C C . LYS A 1 88 ? -4.648 21.672 4.801 1 96.06 88 LYS A C 1
ATOM 699 O O . LYS A 1 88 ? -3.932 22.516 5.348 1 96.06 88 LYS A O 1
ATOM 704 N N . ALA A 1 89 ? -4.25 20.516 4.434 1 97.06 89 ALA A N 1
ATOM 705 C CA . ALA A 1 89 ? -2.848 20.156 4.629 1 97.06 89 ALA A CA 1
ATOM 706 C C . ALA A 1 89 ? -1.934 21.031 3.775 1 97.06 89 ALA A C 1
ATOM 708 O O . ALA A 1 89 ? -0.889 21.5 4.242 1 97.06 89 ALA A O 1
ATOM 709 N N . LEU A 1 90 ? -2.363 21.281 2.506 1 96.19 90 LEU A N 1
ATOM 710 C CA . LEU A 1 90 ? -1.609 22.188 1.643 1 96.19 90 LEU A CA 1
ATOM 711 C C . LEU A 1 90 ? -1.519 23.578 2.256 1 96.19 90 LEU A C 1
ATOM 713 O O . LEU A 1 90 ? -0.443 24.188 2.281 1 96.19 90 LEU A O 1
ATOM 717 N N . TYR A 1 91 ? -2.588 24.016 2.779 1 95.56 91 TYR A N 1
ATOM 718 C CA . TYR A 1 91 ? -2.625 25.344 3.379 1 95.56 91 TYR A CA 1
ATOM 719 C C . TYR A 1 91 ? -1.702 25.422 4.59 1 95.56 91 TYR A C 1
ATOM 721 O O . TYR A 1 91 ? -0.979 26.406 4.762 1 95.56 91 TYR A O 1
ATOM 729 N N . ARG A 1 92 ? -1.732 24.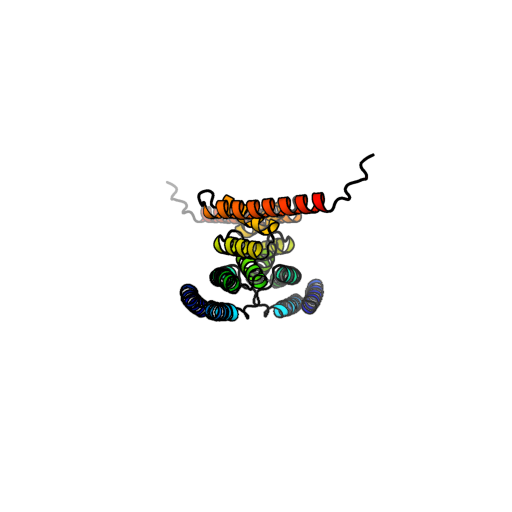438 5.375 1 96.31 92 ARG A N 1
ATOM 730 C CA . ARG A 1 92 ? -0.859 24.406 6.543 1 96.31 92 ARG A CA 1
ATOM 731 C C . ARG A 1 92 ? 0.608 24.375 6.129 1 96.31 92 ARG A C 1
ATOM 733 O O . ARG A 1 92 ? 1.454 24.984 6.781 1 96.31 92 ARG A O 1
ATOM 740 N N . LEU A 1 93 ? 0.848 23.641 5.086 1 96.31 93 LEU A N 1
ATOM 741 C CA . LEU A 1 93 ? 2.201 23.578 4.543 1 96.31 93 LEU A CA 1
ATOM 742 C C . LEU A 1 93 ? 2.648 24.969 4.066 1 96.31 93 LEU A C 1
ATOM 744 O O . LEU A 1 93 ? 3.75 25.406 4.395 1 96.31 93 LEU A O 1
ATOM 748 N N . GLY A 1 94 ? 1.759 25.609 3.332 1 95.62 94 GLY A N 1
ATOM 749 C CA . GLY A 1 94 ? 2.031 26.953 2.869 1 95.62 94 GLY A CA 1
ATOM 750 C C . GLY A 1 94 ? 2.285 27.938 4 1 95.62 94 GLY A C 1
ATOM 751 O O . GLY A 1 94 ? 3.25 28.703 3.961 1 95.62 94 GLY A O 1
ATOM 752 N N . LEU A 1 95 ? 1.465 27.875 4.988 1 95 95 LEU A N 1
ATOM 753 C CA . LEU A 1 95 ? 1.589 28.75 6.152 1 95 95 LEU A CA 1
ATOM 754 C C . LEU A 1 95 ? 2.926 28.531 6.852 1 95 95 LEU A C 1
ATOM 756 O O . LEU A 1 95 ? 3.594 29.5 7.23 1 95 95 LEU A O 1
ATOM 760 N N . ALA A 1 96 ? 3.271 27.312 7.008 1 96.25 96 ALA A N 1
ATOM 761 C CA . ALA A 1 96 ? 4.512 26.984 7.707 1 96.25 96 ALA A CA 1
ATOM 762 C C . ALA A 1 96 ? 5.727 27.469 6.922 1 96.25 96 ALA A C 1
ATOM 764 O O . ALA A 1 96 ? 6.648 28.062 7.488 1 96.25 96 ALA A O 1
ATOM 765 N N . HIS A 1 97 ? 5.738 27.281 5.656 1 94.75 97 HIS A N 1
ATOM 766 C CA . HIS A 1 97 ? 6.824 27.75 4.812 1 94.75 97 HIS A CA 1
ATOM 767 C C . HIS A 1 97 ? 6.906 29.281 4.836 1 94.75 97 HIS A C 1
ATOM 769 O O . HIS A 1 97 ? 8 29.844 4.883 1 94.75 97 HIS A O 1
ATOM 775 N N . GLU A 1 98 ? 5.801 29.891 4.785 1 93.06 98 GLU A N 1
ATOM 776 C CA . GLU A 1 98 ? 5.758 31.344 4.859 1 93.06 98 GLU A CA 1
ATOM 777 C C . GLU A 1 98 ? 6.359 31.859 6.164 1 93.06 98 GLU A C 1
ATOM 779 O O . GLU A 1 98 ? 7.145 32.812 6.168 1 93.06 98 GLU A O 1
ATOM 784 N N . ALA A 1 99 ? 6.016 31.203 7.199 1 94.19 99 ALA A N 1
ATOM 785 C CA . ALA A 1 99 ? 6.508 31.594 8.516 1 94.19 99 ALA A CA 1
ATOM 786 C C . ALA A 1 99 ? 8.023 31.438 8.609 1 94.19 99 ALA A C 1
ATOM 788 O O . ALA A 1 99 ? 8.695 32.188 9.336 1 94.19 99 ALA A O 1
ATOM 789 N N . LEU A 1 100 ? 8.516 30.469 7.867 1 93.88 100 LEU A N 1
ATOM 790 C CA . LEU A 1 100 ? 9.953 30.203 7.855 1 93.88 100 LEU A CA 1
ATOM 791 C C . LEU A 1 100 ? 10.648 31.047 6.793 1 93.88 100 LEU A C 1
ATOM 793 O O . LEU A 1 100 ? 11.859 30.906 6.578 1 93.88 100 LEU A O 1
ATOM 797 N N . HIS A 1 101 ? 9.898 31.859 6.059 1 90.75 101 HIS A N 1
ATOM 798 C CA . HIS A 1 101 ? 10.383 32.719 5 1 90.75 101 HIS A CA 1
ATOM 799 C C . HIS A 1 101 ? 10.938 31.922 3.826 1 90.75 101 HIS A C 1
ATOM 801 O O . HIS A 1 101 ? 11.859 32.375 3.143 1 90.75 101 HIS A O 1
ATOM 807 N N . ASP A 1 102 ? 10.477 30.734 3.818 1 90.38 102 ASP A N 1
ATOM 808 C CA . ASP A 1 102 ? 10.727 29.953 2.609 1 90.38 102 ASP A CA 1
ATOM 809 C C . ASP A 1 102 ? 9.734 30.312 1.506 1 90.38 102 ASP A C 1
ATOM 811 O O . ASP A 1 102 ? 8.836 29.531 1.181 1 90.38 102 ASP A O 1
ATOM 815 N N . HIS A 1 103 ? 9.945 31.422 0.916 1 90.12 103 HIS A N 1
ATOM 816 C CA . HIS A 1 103 ? 8.961 32.062 0.044 1 90.12 103 HIS A CA 1
ATOM 817 C C . HIS A 1 103 ? 8.734 31.234 -1.219 1 90.12 103 HIS A C 1
ATOM 819 O O . HIS A 1 103 ? 7.605 31.125 -1.698 1 90.12 103 HIS A O 1
ATOM 825 N N . ASP A 1 104 ? 9.734 30.656 -1.717 1 89.5 104 ASP A N 1
ATOM 826 C CA . ASP A 1 104 ? 9.594 29.875 -2.936 1 89.5 104 ASP A CA 1
ATOM 827 C C . ASP A 1 104 ? 8.656 28.688 -2.717 1 89.5 104 ASP A C 1
ATOM 829 O O . ASP A 1 104 ? 7.738 28.453 -3.504 1 89.5 104 ASP A O 1
ATOM 833 N N . GLN A 1 105 ? 8.914 27.969 -1.618 1 92.75 105 GLN A N 1
ATOM 834 C CA . GLN A 1 105 ? 8.086 26.812 -1.309 1 92.75 105 GLN A CA 1
ATOM 835 C C . GLN A 1 105 ? 6.652 27.219 -0.98 1 92.75 105 GLN A C 1
ATOM 837 O O . GLN A 1 105 ? 5.695 26.562 -1.383 1 92.75 105 GLN A O 1
ATOM 842 N N . ALA A 1 106 ? 6.543 28.281 -0.256 1 94.31 106 ALA A N 1
ATOM 843 C CA . ALA A 1 106 ? 5.215 28.797 0.083 1 94.31 106 ALA A CA 1
ATOM 844 C C . ALA A 1 106 ? 4.438 29.172 -1.174 1 94.31 106 ALA A C 1
ATOM 846 O O . ALA A 1 106 ? 3.264 28.828 -1.314 1 94.31 106 ALA A O 1
ATOM 847 N N . GLN A 1 107 ? 5.121 29.875 -2.053 1 92 107 GLN A N 1
ATOM 848 C CA . GLN A 1 107 ? 4.492 30.297 -3.301 1 92 107 GLN A CA 1
ATOM 849 C C . GLN A 1 107 ? 4.02 29.094 -4.109 1 92 107 GLN A C 1
ATOM 851 O O . GLN A 1 107 ? 2.928 29.125 -4.684 1 92 107 GLN A O 1
ATOM 856 N N . ASP A 1 108 ? 4.855 28.156 -4.195 1 92.25 108 ASP A N 1
ATOM 857 C CA . ASP A 1 108 ? 4.5 26.953 -4.938 1 92.25 108 ASP A CA 1
ATOM 858 C C . ASP A 1 108 ? 3.223 26.312 -4.383 1 92.25 108 ASP A C 1
ATOM 860 O O . ASP A 1 108 ? 2.338 25.922 -5.148 1 92.25 108 ASP A O 1
ATOM 864 N N . VAL A 1 109 ? 3.139 26.203 -3.088 1 94.81 109 VAL A N 1
ATOM 865 C CA . VAL A 1 109 ? 1.991 25.594 -2.426 1 94.81 109 VAL A CA 1
ATOM 866 C C . VAL A 1 109 ? 0.739 26.438 -2.68 1 94.81 109 VAL A C 1
ATOM 868 O O . VAL A 1 109 ? -0.314 25.891 -3.029 1 94.81 109 VAL A O 1
ATOM 871 N N . TYR A 1 110 ? 0.872 27.734 -2.535 1 93.81 110 TYR A N 1
ATOM 872 C CA . TYR A 1 110 ? -0.286 28.609 -2.707 1 93.81 110 TYR A CA 1
ATOM 873 C C . TYR A 1 110 ? -0.733 28.641 -4.164 1 93.81 110 TYR A C 1
ATOM 875 O O . TYR A 1 110 ? -1.927 28.766 -4.449 1 93.81 110 TYR A O 1
ATOM 883 N N . ARG A 1 111 ? 0.178 28.516 -5.055 1 92.75 111 ARG A N 1
ATOM 884 C CA . ARG A 1 111 ? -0.19 28.406 -6.465 1 92.75 111 ARG A CA 1
ATOM 885 C C . ARG A 1 111 ? -1.034 27.156 -6.719 1 92.75 111 ARG A C 1
ATOM 887 O O . ARG A 1 111 ? -2.033 27.219 -7.438 1 92.75 111 ARG A O 1
ATOM 894 N N . ARG A 1 112 ? -0.583 26.125 -6.148 1 93.12 112 ARG A N 1
ATOM 895 C CA . ARG A 1 112 ? -1.346 24.891 -6.266 1 93.12 112 ARG A CA 1
ATOM 896 C C . ARG A 1 112 ? -2.748 25.047 -5.688 1 93.12 112 ARG A C 1
ATOM 898 O O . ARG A 1 112 ? -3.729 24.625 -6.297 1 93.12 112 ARG A O 1
ATOM 905 N N . LEU A 1 113 ? -2.803 25.641 -4.555 1 94.56 113 LEU A N 1
ATOM 906 C CA . LEU A 1 113 ? -4.082 25.859 -3.889 1 94.56 113 LEU A CA 1
ATOM 907 C C . LEU A 1 113 ? -4.984 26.766 -4.723 1 94.56 113 LEU A C 1
ATOM 909 O O . LEU A 1 113 ? -6.18 26.5 -4.852 1 94.56 113 LEU A O 1
ATOM 913 N N . ALA A 1 114 ? -4.418 27.766 -5.254 1 91.69 114 ALA A N 1
ATOM 914 C CA . ALA A 1 114 ? -5.172 28.703 -6.09 1 91.69 114 ALA A CA 1
ATOM 915 C C . ALA A 1 114 ? -5.707 28 -7.34 1 91.69 114 ALA A C 1
ATOM 917 O O . ALA A 1 114 ? -6.797 28.328 -7.82 1 91.69 114 ALA A O 1
ATOM 918 N N . GLY A 1 115 ? -4.945 27.172 -7.844 1 92.5 115 GLY A N 1
ATOM 919 C CA . GLY A 1 115 ? -5.398 26.375 -8.977 1 92.5 115 GLY A CA 1
ATOM 920 C C . GLY A 1 115 ? -6.559 25.469 -8.648 1 92.5 115 GLY A C 1
ATOM 921 O O . GLY A 1 115 ? -7.461 25.281 -9.469 1 92.5 115 GLY A O 1
ATOM 922 N N . MET A 1 116 ? -6.531 24.922 -7.457 1 93.62 116 MET A N 1
ATOM 923 C CA . MET A 1 116 ? -7.574 24.016 -7 1 93.62 116 MET A CA 1
ATOM 924 C C . MET A 1 116 ? -8.852 24.766 -6.648 1 93.62 116 MET A C 1
ATOM 926 O O . MET A 1 116 ? -9.953 24.234 -6.793 1 93.62 116 MET A O 1
ATOM 930 N N . ARG A 1 117 ? -8.656 25.938 -6.121 1 91.62 117 ARG A N 1
ATOM 931 C CA . ARG A 1 117 ? -9.781 26.766 -5.68 1 91.62 117 ARG A CA 1
ATOM 932 C C . ARG A 1 117 ? -9.695 28.156 -6.27 1 91.62 117 ARG A C 1
ATOM 934 O O . ARG A 1 117 ? -9.477 29.141 -5.539 1 91.62 117 ARG A O 1
ATOM 941 N N . PRO A 1 118 ? -10.008 28.234 -7.574 1 88.62 118 PRO A N 1
ATOM 942 C CA . PRO A 1 118 ? -9.844 29.516 -8.258 1 88.62 118 PRO A CA 1
ATOM 943 C C . PRO A 1 118 ? -10.75 30.609 -7.699 1 88.62 118 PRO A C 1
ATOM 945 O O . PRO A 1 118 ? -10.438 31.797 -7.809 1 88.62 118 PRO A O 1
ATOM 948 N N . GLU A 1 119 ? -11.734 30.25 -7.098 1 88.5 119 GLU A N 1
ATOM 949 C CA . GLU A 1 119 ? -12.703 31.219 -6.602 1 88.5 119 GLU A CA 1
ATOM 950 C C . GLU A 1 119 ? -12.328 31.719 -5.211 1 88.5 119 GLU A C 1
ATOM 952 O O . GLU A 1 119 ? -12.883 32.719 -4.734 1 88.5 119 GLU A O 1
ATOM 957 N N . SER A 1 120 ? -11.438 31.031 -4.668 1 86.5 120 SER A N 1
ATOM 958 C CA . SER A 1 120 ? -11.055 31.422 -3.316 1 86.5 120 SER A CA 1
ATOM 959 C C . SER A 1 120 ? -10.062 32.594 -3.342 1 86.5 120 SER A C 1
ATOM 961 O O . SER A 1 120 ? -9.016 32.5 -3.988 1 86.5 120 SER A O 1
ATOM 963 N N . ALA A 1 121 ? -10.344 33.625 -2.668 1 88.25 121 ALA A N 1
ATOM 964 C CA . ALA A 1 121 ? -9.461 34.812 -2.58 1 88.25 121 ALA A CA 1
ATOM 965 C C . ALA A 1 121 ? -8.336 34.562 -1.583 1 88.25 121 ALA A C 1
ATOM 967 O O . ALA A 1 121 ? -7.301 35.219 -1.635 1 88.25 121 ALA A O 1
ATOM 968 N N . LEU A 1 122 ? -8.633 33.562 -0.78 1 87.88 122 LEU A N 1
ATOM 969 C CA . LEU A 1 122 ? -7.707 33.312 0.316 1 87.88 122 LEU A CA 1
ATOM 970 C C . LEU A 1 122 ? -6.312 33 -0.215 1 87.88 122 LEU A C 1
ATOM 972 O O . LEU A 1 122 ? -5.324 33.562 0.24 1 87.88 122 LEU A O 1
ATOM 976 N N . TYR A 1 123 ? -6.238 32.188 -1.146 1 90 123 TYR A N 1
ATOM 977 C CA . TYR A 1 123 ? -4.941 31.734 -1.62 1 90 123 TYR A CA 1
ATOM 978 C C . TYR A 1 123 ? -4.285 32.75 -2.529 1 90 123 TYR A C 1
ATOM 980 O O . TYR A 1 123 ? -3.059 32.906 -2.541 1 90 123 TYR A O 1
ATOM 988 N N . ARG A 1 124 ? -5.117 33.469 -3.221 1 86.75 124 ARG A N 1
ATOM 989 C CA . ARG A 1 124 ? -4.59 34.594 -4.023 1 86.75 124 ARG A CA 1
ATOM 990 C C . ARG A 1 124 ? -3.982 35.656 -3.137 1 86.75 124 ARG A C 1
ATOM 992 O O . ARG A 1 124 ? -2.926 36.219 -3.453 1 86.75 124 ARG A O 1
ATOM 999 N N . GLN A 1 125 ? -4.621 35.906 -2.084 1 89.06 125 GLN A N 1
ATOM 1000 C CA . GLN A 1 125 ? -4.113 36.906 -1.126 1 89.06 125 GLN A CA 1
ATOM 1001 C C . GLN A 1 125 ? -2.789 36.438 -0.52 1 89.06 125 GLN A C 1
ATOM 1003 O O . GLN A 1 125 ? -1.883 37.25 -0.305 1 89.06 125 GLN A O 1
ATOM 1008 N N . ALA A 1 126 ? -2.744 35.188 -0.245 1 89 126 ALA A N 1
ATOM 1009 C CA . ALA A 1 126 ? -1.505 34.625 0.296 1 89 126 ALA A CA 1
ATOM 1010 C C . ALA A 1 126 ? -0.356 34.781 -0.697 1 89 126 ALA A C 1
ATOM 1012 O O . ALA A 1 126 ? 0.771 35.094 -0.308 1 89 126 ALA A O 1
ATOM 1013 N N . LEU A 1 127 ? -0.687 34.625 -1.952 1 88.19 127 LEU A N 1
ATOM 1014 C CA . LEU A 1 127 ? 0.31 34.781 -3.006 1 88.19 127 LEU A CA 1
ATOM 1015 C C . LEU A 1 127 ? 0.792 36.219 -3.09 1 88.19 127 LEU A C 1
ATOM 1017 O O . LEU A 1 127 ? 1.987 36.469 -3.26 1 88.19 127 LEU A O 1
ATOM 1021 N N . VAL A 1 128 ? -0.089 37.094 -2.939 1 84.56 128 VAL A N 1
ATOM 1022 C CA . VAL A 1 128 ? 0.23 38.5 -3.01 1 84.56 128 VAL A CA 1
ATOM 1023 C C . VAL A 1 128 ? 1.106 38.906 -1.821 1 84.56 128 VAL A C 1
ATOM 1025 O O . VAL A 1 128 ? 2.07 39.656 -1.976 1 84.56 128 VAL A O 1
ATOM 1028 N N . ARG A 1 129 ? 0.739 38.344 -0.695 1 84.75 129 ARG A N 1
ATOM 1029 C CA . ARG A 1 129 ? 1.504 38.625 0.516 1 84.75 129 ARG A CA 1
ATOM 1030 C C . ARG A 1 129 ? 2.953 38.188 0.366 1 84.75 129 ARG A C 1
ATOM 1032 O O . ARG A 1 129 ? 3.877 38.906 0.717 1 84.75 129 ARG A O 1
ATOM 1039 N N . ILE A 1 130 ? 3.148 37.094 -0.164 1 84.19 130 ILE A N 1
ATOM 1040 C CA . ILE A 1 130 ? 4.488 36.531 -0.293 1 84.19 130 ILE A CA 1
ATOM 1041 C C . ILE A 1 130 ? 5.273 37.312 -1.348 1 84.19 130 ILE A C 1
ATOM 1043 O O . ILE A 1 130 ? 6.465 37.562 -1.175 1 84.19 130 ILE A O 1
ATOM 1047 N N . GLN A 1 131 ? 4.559 37.625 -2.449 1 78.94 131 GLN A N 1
ATOM 1048 C CA . GLN A 1 131 ? 5.203 38.406 -3.512 1 78.94 131 GLN A CA 1
ATOM 1049 C C . GLN A 1 131 ? 5.598 39.781 -3.025 1 78.94 131 GLN A C 1
ATOM 1051 O O . GLN A 1 131 ? 6.652 40.312 -3.402 1 78.94 131 GLN A O 1
ATOM 1056 N N . GLY A 1 132 ? 4.684 40.312 -2.24 1 74 132 GLY A N 1
ATOM 1057 C CA . GLY A 1 132 ? 4.996 41.594 -1.668 1 74 132 GLY A CA 1
ATOM 1058 C C . GLY A 1 132 ? 6.207 41.594 -0.754 1 74 132 GLY A C 1
ATOM 1059 O O . GLY A 1 132 ? 7.051 42.469 -0.81 1 74 132 GLY A O 1
ATOM 1060 N N . VAL A 1 133 ? 6.336 40.562 -0.035 1 69.19 133 VAL A N 1
ATOM 1061 C CA . VAL A 1 133 ? 7.465 40.406 0.879 1 69.19 133 VAL A CA 1
ATOM 1062 C C . VAL A 1 133 ? 8.758 40.219 0.084 1 69.19 133 VAL A C 1
ATOM 1064 O O . VAL A 1 133 ? 9.789 40.812 0.436 1 69.19 133 VAL A O 1
ATOM 1067 N N . GLU A 1 134 ? 8.625 39.438 -0.98 1 68.44 134 GLU A N 1
ATOM 1068 C CA . GLU A 1 134 ? 9.797 39.219 -1.829 1 68.44 134 GLU A CA 1
ATOM 1069 C C . GLU A 1 134 ? 10.234 40.531 -2.506 1 68.44 134 GLU A C 1
ATOM 1071 O O . GLU A 1 134 ? 11.438 40.781 -2.609 1 68.44 134 GLU A O 1
ATOM 1076 N N . ARG A 1 135 ? 9.188 41.188 -2.93 1 66.19 135 ARG A N 1
ATOM 1077 C CA . ARG A 1 135 ? 9.492 42.469 -3.564 1 66.19 135 ARG A CA 1
ATOM 1078 C C . ARG A 1 135 ? 10.164 43.438 -2.578 1 66.19 135 ARG A C 1
ATOM 1080 O O . ARG A 1 135 ? 11.125 44.125 -2.93 1 66.19 135 ARG A O 1
ATOM 1087 N N . GLU A 1 136 ? 9.68 43.375 -1.434 1 63.69 136 GLU A N 1
ATOM 1088 C CA . GLU A 1 136 ? 10.273 44.25 -0.426 1 63.69 136 GLU A CA 1
ATOM 1089 C C . GLU A 1 136 ? 11.68 43.781 -0.048 1 63.69 136 GLU A C 1
ATOM 1091 O O . GLU A 1 136 ? 12.586 44.594 0.119 1 63.69 136 GLU A O 1
ATOM 1096 N N . ALA A 1 137 ? 11.844 42.562 0.004 1 65.5 137 ALA A N 1
ATOM 1097 C CA . ALA A 1 137 ? 13.156 42 0.299 1 65.5 137 ALA A CA 1
ATOM 1098 C C . ALA A 1 137 ? 14.148 42.281 -0.828 1 65.5 137 ALA A C 1
ATOM 1100 O O . ALA A 1 137 ? 15.312 42.594 -0.574 1 65.5 137 ALA A O 1
ATOM 1101 N N . LEU A 1 138 ? 13.562 42.125 -1.994 1 63.66 138 LEU A N 1
ATOM 1102 C CA . LEU A 1 138 ? 14.383 42.438 -3.156 1 63.66 138 LEU A CA 1
ATOM 1103 C C . LEU A 1 138 ? 14.758 43.938 -3.18 1 63.66 138 LEU A C 1
ATOM 1105 O O . LEU A 1 138 ? 15.898 44.281 -3.48 1 63.66 138 LEU A O 1
ATOM 1109 N N . LYS A 1 139 ? 13.891 44.625 -2.797 1 62.22 139 LYS A N 1
ATOM 1110 C CA . LYS A 1 139 ? 14.172 46.062 -2.723 1 62.22 139 LYS A CA 1
ATOM 1111 C C . LYS A 1 139 ? 15.242 46.344 -1.679 1 62.22 139 LYS A C 1
ATOM 1113 O O . LYS A 1 139 ? 16.141 47.156 -1.915 1 62.22 139 LYS A O 1
ATOM 1118 N N . HIS A 1 140 ? 15.133 45.656 -0.763 1 61.25 140 HIS A N 1
ATOM 1119 C CA . HIS A 1 140 ? 16.109 45.875 0.303 1 61.25 140 HIS A CA 1
ATOM 1120 C C . HIS A 1 140 ? 17.5 45.375 -0.112 1 61.25 140 HIS A C 1
ATOM 1122 O O . HIS A 1 140 ? 18.5 46.031 0.193 1 61.25 140 HIS A O 1
ATOM 1128 N N . SER A 1 141 ? 17.484 44.406 -0.765 1 68.56 141 SER A N 1
ATOM 1129 C CA . SER A 1 141 ? 18.75 43.844 -1.238 1 68.56 141 SER A CA 1
ATOM 1130 C C . SER A 1 141 ? 19.406 44.781 -2.258 1 68.56 141 SER A C 1
ATOM 1132 O O . SER A 1 141 ? 20.625 45.031 -2.213 1 68.56 141 SER A O 1
ATOM 1134 N N . ILE A 1 142 ? 18.672 45.375 -3.098 1 69.31 142 ILE A N 1
ATOM 1135 C CA . ILE A 1 142 ? 19.172 46.312 -4.098 1 69.31 142 ILE A CA 1
ATOM 1136 C C . ILE A 1 142 ? 19.672 47.594 -3.412 1 69.31 142 ILE A C 1
ATOM 1138 O O . ILE A 1 142 ? 20.734 48.094 -3.738 1 69.31 142 ILE A O 1
ATOM 1142 N N . PHE A 1 143 ? 18.938 48.062 -2.496 1 66.31 143 PHE A N 1
ATOM 1143 C CA . PHE A 1 143 ? 19.312 49.25 -1.758 1 66.31 143 PHE A CA 1
ATOM 1144 C C . PHE A 1 143 ? 20.641 49.062 -1.027 1 66.31 143 PHE A C 1
ATOM 1146 O O . PHE A 1 143 ? 21.516 49.906 -1.061 1 66.31 143 PHE A O 1
ATOM 1153 N N . VAL A 1 144 ? 20.781 47.875 -0.497 1 69.94 144 VAL A N 1
ATOM 1154 C CA . VAL A 1 144 ? 22.016 47.594 0.231 1 69.94 144 VAL A CA 1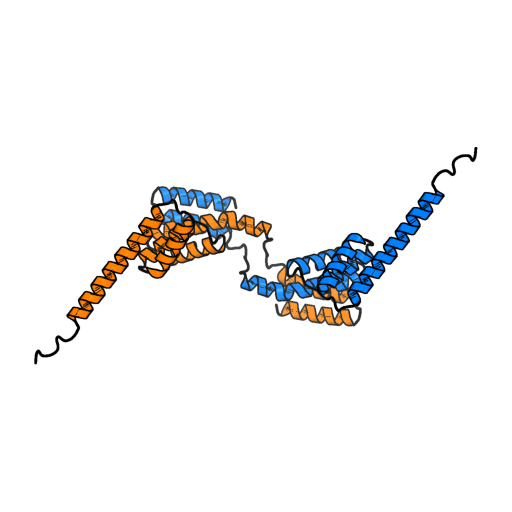
ATOM 1155 C C . VAL A 1 144 ? 23.172 47.469 -0.749 1 69.94 144 VAL A C 1
ATOM 1157 O O . VAL A 1 144 ? 24.266 47.969 -0.483 1 69.94 144 VAL A O 1
ATOM 1160 N N . ASP A 1 145 ? 22.859 46.812 -1.864 1 70.94 145 ASP A N 1
ATOM 1161 C CA . ASP A 1 145 ? 23.875 46.656 -2.891 1 70.94 145 ASP A CA 1
ATOM 1162 C C . ASP A 1 145 ? 24.312 48.031 -3.443 1 70.94 145 ASP A C 1
ATOM 1164 O O . ASP A 1 145 ? 25.5 48.25 -3.684 1 70.94 145 ASP A O 1
ATOM 1168 N N . ILE A 1 146 ? 23.453 48.906 -3.604 1 70.19 146 ILE A N 1
ATOM 1169 C CA . ILE A 1 146 ? 23.734 50.25 -4.141 1 70.19 146 ILE A CA 1
ATOM 1170 C C . ILE A 1 146 ? 24.516 51.062 -3.115 1 70.19 146 ILE A C 1
ATOM 1172 O O . ILE A 1 146 ? 25.469 51.781 -3.463 1 70.19 146 ILE A O 1
ATOM 1176 N N . PHE A 1 147 ? 24.188 50.75 -1.93 1 68.06 147 PHE A N 1
ATOM 1177 C CA . PHE A 1 147 ? 24.844 51.469 -0.863 1 68.06 147 PHE A CA 1
ATOM 1178 C C . PHE A 1 147 ? 26.25 50.938 -0.618 1 68.06 147 PHE A C 1
ATOM 1180 O O . PHE A 1 147 ? 27.172 51.688 -0.32 1 68.06 147 PHE A O 1
ATOM 1187 N N . ASN A 1 148 ? 26.453 49.625 -0.751 1 67.31 148 ASN A N 1
ATOM 1188 C CA . ASN A 1 148 ? 27.75 49 -0.473 1 67.31 148 ASN A CA 1
ATOM 1189 C C . ASN A 1 148 ? 28.656 49.031 -1.695 1 67.31 148 ASN A C 1
ATOM 1191 O O . ASN A 1 148 ? 29.828 48.688 -1.605 1 67.31 148 ASN A O 1
ATOM 1195 N N . LYS A 1 149 ? 28.109 49.188 -2.801 1 62.5 149 LYS A N 1
ATOM 1196 C CA . LYS A 1 149 ? 29 49.312 -3.955 1 62.5 149 LYS A CA 1
ATOM 1197 C C . LYS A 1 149 ? 29.891 50.531 -3.834 1 62.5 149 LYS A C 1
ATOM 1199 O O . LYS A 1 149 ? 29.422 51.625 -3.541 1 62.5 149 LYS A O 1
ATOM 1204 N N . PRO A 1 150 ? 31.344 50.344 -3.781 1 58.09 150 PRO A N 1
ATOM 1205 C CA . PRO A 1 150 ? 32.281 51.469 -3.621 1 58.09 150 PRO A CA 1
ATOM 1206 C C . PRO A 1 150 ? 32.031 52.594 -4.609 1 58.09 150 PRO A C 1
ATOM 1208 O O . PRO A 1 150 ? 31.703 52.344 -5.77 1 58.09 150 PRO A O 1
ATOM 1211 N N . HIS A 1 151 ? 31.406 53.688 -4.246 1 57.22 151 HIS A N 1
ATOM 1212 C CA . HIS A 1 151 ? 31.344 54.906 -5.043 1 57.22 151 HIS A CA 1
ATOM 1213 C C . HIS A 1 151 ? 32.719 55.219 -5.645 1 57.22 151 HIS A C 1
ATOM 1215 O O . HIS A 1 151 ? 33.688 55.406 -4.914 1 57.22 151 HIS A O 1
ATOM 1221 N N . GLY A 1 152 ? 33.062 54.531 -6.715 1 49.38 152 GLY A N 1
ATOM 1222 C CA . GLY A 1 152 ? 34.312 54.844 -7.391 1 49.38 152 GLY A CA 1
ATOM 1223 C C . GLY A 1 152 ? 34.625 56.312 -7.422 1 49.38 152 GLY A C 1
ATOM 1224 O O . GLY A 1 152 ? 33.75 57.156 -7.227 1 49.38 152 GLY A O 1
ATOM 1225 N N . PRO A 1 153 ? 35.906 56.719 -7.305 1 50.81 153 PRO A N 1
ATOM 1226 C CA . PRO A 1 153 ? 36.406 58.094 -7.328 1 50.81 153 PRO A CA 1
ATOM 1227 C C . PRO A 1 153 ? 35.875 58.906 -8.531 1 50.81 153 PRO A C 1
ATOM 1229 O O . PRO A 1 153 ? 35.562 58.312 -9.562 1 50.81 153 PRO A O 1
ATOM 1232 N N . HIS A 1 154 ? 34.969 59.875 -8.414 1 51.09 154 HIS A N 1
ATOM 1233 C CA . HIS A 1 154 ? 34.719 60.875 -9.445 1 51.09 154 HIS A CA 1
ATOM 1234 C C . HIS A 1 154 ? 36.031 61.344 -10.109 1 51.09 154 HIS A C 1
ATOM 1236 O O . HIS A 1 154 ? 36.938 61.781 -9.43 1 51.09 154 HIS A O 1
ATOM 1242 N N . HIS A 1 155 ? 36.5 60.75 -11.164 1 38.91 155 HIS A N 1
ATOM 1243 C CA . HIS A 1 155 ? 37.5 61.5 -11.945 1 38.91 155 HIS A CA 1
ATOM 1244 C C . HIS A 1 155 ? 36.906 62.812 -12.445 1 38.91 155 HIS A C 1
ATOM 1246 O O . HIS A 1 155 ? 35.75 62.875 -12.836 1 38.91 155 HIS A O 1
ATOM 1252 N N . MET B 1 1 ? -9.812 2.635 15.578 1 65.5 1 MET B N 1
ATOM 1253 C CA . MET B 1 1 ? -10.234 3.814 14.836 1 65.5 1 MET B CA 1
ATOM 1254 C C . MET B 1 1 ? -11.133 4.707 15.688 1 65.5 1 MET B C 1
ATOM 1256 O O . MET B 1 1 ? -10.945 5.926 15.727 1 65.5 1 MET B O 1
ATOM 1260 N N . ALA B 1 2 ? -11.797 4.012 16.484 1 73.69 2 ALA B N 1
ATOM 1261 C CA . ALA B 1 2 ? -12.719 4.789 17.312 1 73.69 2 ALA B CA 1
ATOM 1262 C C . ALA B 1 2 ? -11.961 5.652 18.312 1 73.69 2 ALA B C 1
ATOM 1264 O O . ALA B 1 2 ? -12.289 6.824 18.516 1 73.69 2 ALA B O 1
ATOM 1265 N N . ASN B 1 3 ? -10.914 5.07 18.797 1 82.75 3 ASN B N 1
ATOM 1266 C CA . ASN B 1 3 ? -10.141 5.824 19.781 1 82.75 3 ASN B CA 1
ATOM 1267 C C . ASN B 1 3 ? -9.406 7 19.141 1 82.75 3 ASN B C 1
ATOM 1269 O O . ASN B 1 3 ? -9.367 8.094 19.703 1 82.75 3 ASN B O 1
ATOM 1273 N N . ALA B 1 4 ? -9.016 6.801 18.031 1 89.56 4 ALA B N 1
ATOM 1274 C CA . ALA B 1 4 ? -8.312 7.855 17.312 1 89.56 4 ALA B CA 1
ATOM 1275 C C . ALA B 1 4 ? -9.242 9.016 16.969 1 89.56 4 ALA B C 1
ATOM 1277 O O . ALA B 1 4 ? -8.875 10.18 17.109 1 89.56 4 ALA B O 1
ATOM 1278 N N . ASP B 1 5 ? -10.391 8.68 16.609 1 90.81 5 ASP B N 1
ATOM 1279 C CA . ASP B 1 5 ? -11.375 9.703 16.281 1 90.81 5 ASP B CA 1
ATOM 1280 C C . ASP B 1 5 ? -11.773 10.508 17.516 1 90.81 5 ASP B C 1
ATOM 1282 O O . ASP B 1 5 ? -11.984 11.719 17.422 1 90.81 5 ASP B O 1
ATOM 1286 N N . ARG B 1 6 ? -11.867 9.805 18.641 1 92.44 6 ARG B N 1
ATOM 1287 C CA . ARG B 1 6 ? -12.188 10.492 19.891 1 92.44 6 ARG B CA 1
ATOM 1288 C C . ARG B 1 6 ? -11.078 11.461 20.281 1 92.44 6 ARG B C 1
ATOM 1290 O O . ARG B 1 6 ? -11.352 12.594 20.688 1 92.44 6 ARG B O 1
ATOM 1297 N N . GLU B 1 7 ? -9.914 10.969 20.156 1 94.69 7 GLU B N 1
ATOM 1298 C CA . GLU B 1 7 ? -8.773 11.828 20.469 1 94.69 7 GLU B CA 1
ATOM 1299 C C . GLU B 1 7 ? -8.703 13.016 19.516 1 94.69 7 GLU B C 1
ATOM 1301 O O . GLU B 1 7 ? -8.383 14.133 19.922 1 94.69 7 GLU B O 1
ATOM 1306 N N . ARG B 1 8 ? -9.023 12.758 18.297 1 95.62 8 ARG B N 1
ATOM 1307 C CA . ARG B 1 8 ? -9.031 13.836 17.312 1 95.62 8 ARG B CA 1
ATOM 1308 C C . ARG B 1 8 ? -10.055 14.906 17.672 1 95.62 8 ARG B C 1
ATOM 1310 O O . ARG B 1 8 ? -9.75 16.094 17.625 1 95.62 8 ARG B O 1
ATOM 1317 N N . GLU B 1 9 ? -11.188 14.484 18.031 1 96.38 9 GLU B N 1
ATOM 1318 C CA . GLU B 1 9 ? -12.25 15.414 18.391 1 96.38 9 GLU B CA 1
ATOM 1319 C C . GLU B 1 9 ? -11.875 16.219 19.641 1 96.38 9 GLU B C 1
ATOM 1321 O O . GLU B 1 9 ? -12.133 17.422 19.703 1 96.38 9 GLU B O 1
ATOM 1326 N N . SER B 1 10 ? -11.344 15.5 20.562 1 96.56 10 SER B N 1
ATOM 1327 C CA . SER B 1 10 ? -10.844 16.203 21.75 1 96.56 10 SER B CA 1
ATOM 1328 C C . SER B 1 10 ? -9.812 17.25 21.375 1 96.56 10 SER B C 1
ATOM 1330 O O . SER B 1 10 ? -9.859 18.375 21.859 1 96.56 10 SER B O 1
ATOM 1332 N N . GLY B 1 11 ? -8.867 16.875 20.5 1 96.75 11 GLY B N 1
ATOM 1333 C CA . GLY B 1 11 ? -7.879 17.828 20 1 96.75 11 GLY B CA 1
ATOM 1334 C C . GLY B 1 11 ? -8.5 19.031 19.312 1 96.75 11 GLY B C 1
ATOM 1335 O O . GLY B 1 11 ? -8.062 20.172 19.531 1 96.75 11 GLY B O 1
ATOM 1336 N N . ASN B 1 12 ? -9.57 18.75 18.547 1 97.12 12 ASN B N 1
ATOM 1337 C CA . ASN B 1 12 ? -10.281 19.812 17.859 1 97.12 12 ASN B CA 1
ATOM 1338 C C . ASN B 1 12 ? -10.922 20.797 18.859 1 97.12 12 ASN B C 1
ATOM 1340 O O . ASN B 1 12 ? -10.945 22 18.609 1 97.12 12 ASN B O 1
ATOM 1344 N N . ASP B 1 13 ? -11.445 20.25 19.844 1 97.5 13 ASP B N 1
ATOM 1345 C CA . ASP B 1 13 ? -12.031 21.094 20.891 1 97.5 13 ASP B CA 1
ATOM 1346 C C . ASP B 1 13 ? -10.984 22 21.516 1 97.5 13 ASP B C 1
ATOM 1348 O O . ASP B 1 13 ? -11.211 23.203 21.688 1 97.5 13 ASP B O 1
ATOM 1352 N N . HIS B 1 14 ? -9.883 21.438 21.875 1 97.94 14 HIS B N 1
ATOM 1353 C CA . HIS B 1 14 ? -8.805 22.234 22.453 1 97.94 14 HIS B CA 1
ATOM 1354 C C . HIS B 1 14 ? -8.297 23.281 21.453 1 97.94 14 HIS B C 1
ATOM 1356 O O . HIS B 1 14 ? -7.973 24.406 21.844 1 97.94 14 HIS B O 1
ATOM 1362 N N . PHE B 1 15 ? -8.227 22.922 20.266 1 97.56 15 PHE B N 1
ATOM 1363 C CA . PHE B 1 15 ? -7.762 23.828 19.219 1 97.56 15 PHE B CA 1
ATOM 1364 C C . PHE B 1 15 ? -8.688 25.031 19.094 1 97.56 15 PHE B C 1
ATOM 1366 O O . PHE B 1 15 ? -8.219 26.156 18.969 1 97.56 15 PHE B O 1
ATOM 1373 N N . ARG B 1 16 ? -9.945 24.766 19.109 1 96.94 16 ARG B N 1
ATOM 1374 C CA . ARG B 1 16 ? -10.938 25.828 19.016 1 96.94 16 ARG B CA 1
ATOM 1375 C C . ARG B 1 16 ? -10.789 26.812 20.172 1 96.94 16 ARG B C 1
ATOM 1377 O O . ARG B 1 16 ? -11.039 28.016 20.016 1 96.94 16 ARG B O 1
ATOM 1384 N N . LEU B 1 17 ? -10.344 26.344 21.281 1 97.5 17 LEU B N 1
ATOM 1385 C CA . LEU B 1 17 ? -10.133 27.156 22.484 1 97.5 17 LEU B CA 1
ATOM 1386 C C . LEU B 1 17 ? -8.734 27.766 22.484 1 97.5 17 LEU B C 1
ATOM 1388 O O . LEU B 1 17 ? -8.312 28.359 23.484 1 97.5 17 LEU B O 1
ATOM 1392 N N . LYS B 1 18 ? -7.969 27.531 21.484 1 97.62 18 LYS B N 1
ATOM 1393 C CA . LYS B 1 18 ? -6.617 28.047 21.281 1 97.62 18 LYS B CA 1
ATOM 1394 C C . LYS B 1 18 ? -5.641 27.453 22.281 1 97.62 18 LYS B C 1
ATOM 1396 O O . LYS B 1 18 ? -4.648 28.078 22.656 1 97.62 18 LYS B O 1
ATOM 1401 N N . ALA B 1 19 ? -6.043 26.344 22.875 1 97.5 19 ALA B N 1
ATOM 1402 C CA . ALA B 1 19 ? -5.148 25.531 23.688 1 97.5 19 ALA B CA 1
ATOM 1403 C C . ALA B 1 19 ? -4.34 24.562 22.828 1 97.5 19 ALA B C 1
ATOM 1405 O O . ALA B 1 19 ? -4.523 23.344 22.906 1 97.5 19 ALA B O 1
ATOM 1406 N N . TYR B 1 20 ? -3.404 25.016 22.141 1 97.62 20 TYR B N 1
ATOM 1407 C CA . TYR B 1 20 ? -2.734 24.281 21.078 1 97.62 20 TYR B CA 1
ATOM 1408 C C . TYR B 1 20 ? -1.859 23.172 21.641 1 97.62 20 TYR B C 1
ATOM 1410 O O . TYR B 1 20 ? -1.734 22.109 21.031 1 97.62 20 TYR B O 1
ATOM 1418 N N . ARG B 1 21 ? -1.247 23.391 22.734 1 97.75 21 ARG B N 1
ATOM 1419 C CA . ARG B 1 21 ? -0.407 22.359 23.328 1 97.75 21 ARG B CA 1
ATOM 1420 C C . ARG B 1 21 ? -1.231 21.125 23.703 1 97.75 21 ARG B C 1
ATOM 1422 O O . ARG B 1 21 ? -0.809 20 23.469 1 97.75 21 ARG B O 1
ATOM 1429 N N . LYS B 1 22 ? -2.396 21.406 24.266 1 97.62 22 LYS B N 1
ATOM 1430 C CA . LYS B 1 22 ? -3.291 20.312 24.609 1 97.62 22 LYS B CA 1
ATOM 1431 C C . LYS B 1 22 ? -3.814 19.609 23.359 1 97.62 22 LYS B C 1
ATOM 1433 O O . LYS B 1 22 ? -3.953 18.391 23.344 1 97.62 22 LYS B O 1
ATOM 1438 N N . ALA B 1 23 ? -4.137 20.359 22.312 1 97.94 23 ALA B N 1
ATOM 1439 C CA . ALA B 1 23 ? -4.582 19.781 21.047 1 97.94 23 ALA B CA 1
ATOM 1440 C C . ALA B 1 23 ? -3.531 18.844 20.469 1 97.94 23 ALA B C 1
ATOM 1442 O O . ALA B 1 23 ? -3.85 17.719 20.062 1 97.94 23 ALA B O 1
ATOM 1443 N N . VAL B 1 24 ? -2.205 19.312 20.5 1 97.81 24 VAL B N 1
ATOM 1444 C CA . VAL B 1 24 ? -1.1 18.516 19.969 1 97.81 24 VAL B CA 1
ATOM 1445 C C . VAL B 1 24 ? -1.011 17.188 20.719 1 97.81 24 VAL B C 1
ATOM 1447 O O . VAL B 1 24 ? -0.813 16.141 20.094 1 97.81 24 VAL B O 1
ATOM 1450 N N . ARG B 1 25 ? -1.192 17.234 22.031 1 96.88 25 ARG B N 1
ATOM 1451 C CA . ARG B 1 25 ? -1.152 16.031 22.828 1 96.88 25 ARG B CA 1
ATOM 1452 C C . ARG B 1 25 ? -2.254 15.055 22.422 1 96.88 25 ARG B C 1
ATOM 1454 O O . ARG B 1 25 ? -2.014 13.852 22.281 1 96.88 25 ARG B O 1
ATOM 1461 N N . CYS B 1 26 ? -3.461 15.539 22.188 1 96.19 26 CYS B N 1
ATOM 1462 C CA . CYS B 1 26 ? -4.598 14.719 21.781 1 96.19 26 CYS B CA 1
ATOM 1463 C C . CYS B 1 26 ? -4.363 14.094 20.406 1 96.19 26 CYS B C 1
ATOM 1465 O O . CYS B 1 26 ? -4.598 12.898 20.219 1 96.19 26 CYS B O 1
ATOM 1467 N N . TYR B 1 27 ? -3.857 14.914 19.453 1 96.38 27 TYR B N 1
ATOM 1468 C CA . TYR B 1 27 ? -3.609 14.398 18.125 1 96.38 27 TYR B CA 1
ATOM 1469 C C . TYR B 1 27 ? -2.529 13.32 18.141 1 96.38 27 TYR B C 1
ATOM 1471 O O . TYR B 1 27 ? -2.658 12.289 17.484 1 96.38 27 TYR B O 1
ATOM 1479 N N . ASN B 1 28 ? -1.476 13.602 18.938 1 93.88 28 ASN B N 1
ATOM 1480 C CA . ASN B 1 28 ? -0.409 12.617 19.062 1 93.88 28 ASN B CA 1
ATOM 1481 C C . ASN B 1 28 ? -0.918 11.32 19.688 1 93.88 28 ASN B C 1
ATOM 1483 O O . ASN B 1 28 ? -0.508 10.227 19.281 1 93.88 28 ASN B O 1
ATOM 1487 N N . LYS B 1 29 ? -1.794 11.453 20.672 1 92.06 29 LYS B N 1
ATOM 1488 C CA . LYS B 1 29 ? -2.418 10.266 21.25 1 92.06 29 LYS B CA 1
ATOM 1489 C C . LYS B 1 29 ? -3.227 9.5 20.219 1 92.06 29 LYS B C 1
ATOM 1491 O O . LYS B 1 29 ? -3.211 8.273 20.188 1 92.06 29 LYS B O 1
ATOM 1496 N N . GLY B 1 30 ? -3.992 10.227 19.328 1 91.44 30 GLY B N 1
ATOM 1497 C CA . GLY B 1 30 ? -4.723 9.594 18.234 1 91.44 30 GLY B CA 1
ATOM 1498 C C . GLY B 1 30 ? -3.822 8.844 17.266 1 91.44 30 GLY B C 1
ATOM 1499 O O . GLY B 1 30 ? -4.117 7.711 16.891 1 91.44 30 GLY B O 1
ATOM 1500 N N . LEU B 1 31 ? -2.715 9.445 16.953 1 90.25 31 LEU B N 1
ATOM 1501 C CA . LEU B 1 31 ? -1.765 8.852 16.016 1 90.25 31 LEU B CA 1
ATOM 1502 C C . LEU B 1 31 ? -1.108 7.613 16.625 1 90.25 31 LEU B C 1
ATOM 1504 O O . LEU B 1 31 ? -0.821 6.645 15.906 1 90.25 31 LEU B O 1
ATOM 1508 N N . ALA B 1 32 ? -0.858 7.672 17.906 1 85.56 32 ALA B N 1
ATOM 1509 C CA . ALA B 1 32 ? -0.175 6.59 18.609 1 85.56 32 ALA B CA 1
ATOM 1510 C C . ALA B 1 32 ? -0.977 5.293 18.531 1 85.56 32 ALA B C 1
ATOM 1512 O O . ALA B 1 32 ? -0.416 4.203 18.641 1 85.56 32 ALA B O 1
ATOM 1513 N N . THR B 1 33 ? -2.268 5.414 18.406 1 82.56 33 THR B N 1
ATOM 1514 C CA . THR B 1 33 ? -3.107 4.227 18.312 1 82.56 33 THR B CA 1
ATOM 1515 C C . THR B 1 33 ? -2.752 3.408 17.078 1 82.56 33 THR B C 1
ATOM 1517 O O . THR B 1 33 ? -3.082 2.225 16.984 1 82.56 33 THR B O 1
ATOM 1520 N N . PHE B 1 34 ? -2.01 4.09 16.188 1 75.81 34 PHE B N 1
ATOM 1521 C CA . PHE B 1 34 ? -1.68 3.418 14.93 1 75.81 34 PHE B CA 1
ATOM 1522 C C . PHE B 1 34 ? -0.224 2.967 14.93 1 75.81 34 PHE B C 1
ATOM 1524 O O . PHE B 1 34 ? 0.214 2.279 14.008 1 75.81 34 PHE B O 1
ATOM 1531 N N . ASN B 1 35 ? 0.677 3.523 15.711 1 65.5 35 ASN B N 1
ATOM 1532 C CA . ASN B 1 35 ? 2.105 3.232 15.773 1 65.5 35 ASN B CA 1
ATOM 1533 C C . ASN B 1 35 ? 2.373 1.73 15.742 1 65.5 35 ASN B C 1
ATOM 1535 O O . ASN B 1 35 ? 3.418 1.292 15.25 1 65.5 35 ASN B O 1
ATOM 1539 N N . GLY B 1 36 ? 1.546 0.937 15.805 1 57.44 36 GLY B N 1
ATOM 1540 C CA . GLY B 1 36 ? 1.705 -0.506 15.703 1 57.44 36 GLY B CA 1
ATOM 1541 C C . GLY B 1 36 ? 1.285 -1.062 14.359 1 57.44 36 GLY B C 1
ATOM 1542 O O . GLY B 1 36 ? 1.567 -2.221 14.047 1 57.44 36 GLY B O 1
ATOM 1543 N N . LEU B 1 37 ? 0.595 -0.301 13.875 1 55.22 37 LEU B N 1
ATOM 1544 C CA . LEU B 1 37 ? 0.213 -0.767 12.547 1 55.22 37 LEU B CA 1
ATOM 1545 C C . LEU B 1 37 ? 1.327 -0.509 11.539 1 55.22 37 LEU B C 1
ATOM 1547 O O . LEU B 1 37 ? 1.873 0.596 11.477 1 55.22 37 LEU B O 1
ATOM 1551 N N . HIS B 1 38 ? 2.328 -1.371 11.547 1 52.62 38 HIS B N 1
ATOM 1552 C CA . HIS B 1 38 ? 3.555 -1.301 10.758 1 52.62 38 HIS B CA 1
ATOM 1553 C C . HIS B 1 38 ? 3.254 -1.074 9.281 1 52.62 38 HIS B C 1
ATOM 1555 O O . HIS B 1 38 ? 2.824 -1.996 8.586 1 52.62 38 HIS B O 1
ATOM 1561 N N . PHE B 1 39 ? 2.959 0.115 8.922 1 52.88 39 PHE B N 1
ATOM 1562 C CA . PHE B 1 39 ? 2.766 0.415 7.512 1 52.88 39 PHE B CA 1
ATOM 1563 C C . PHE B 1 39 ? 4.102 0.422 6.773 1 52.88 39 PHE B C 1
ATOM 1565 O O . PHE B 1 39 ? 5.078 1 7.25 1 52.88 39 PHE B O 1
ATOM 1572 N N . LEU B 1 40 ? 4.297 -0.55 5.98 1 58.31 40 LEU B N 1
ATOM 1573 C CA . LEU B 1 40 ? 5.492 -0.564 5.148 1 58.31 40 LEU B CA 1
ATOM 1574 C C . LEU B 1 40 ? 5.527 0.651 4.227 1 58.31 40 LEU B C 1
ATOM 1576 O O . LEU B 1 40 ? 4.488 1.083 3.723 1 58.31 40 LEU B O 1
ATOM 1580 N N . THR B 1 41 ? 6.547 1.347 4.277 1 59.69 41 THR B N 1
ATOM 1581 C CA . THR B 1 41 ? 6.746 2.373 3.26 1 59.69 41 THR B CA 1
ATOM 1582 C C . THR B 1 41 ? 6.629 1.776 1.86 1 59.69 41 THR B C 1
ATOM 1584 O O . THR B 1 41 ? 6.676 0.556 1.694 1 59.69 41 THR B O 1
ATOM 1587 N N . GLU B 1 42 ? 6.438 2.674 0.954 1 64.12 42 GLU B N 1
ATOM 1588 C CA . GLU B 1 42 ? 6.383 2.191 -0.423 1 64.12 42 GLU B CA 1
ATOM 1589 C C . GLU B 1 42 ? 7.656 1.436 -0.795 1 64.12 42 GLU B C 1
ATOM 1591 O O . GLU B 1 42 ? 7.594 0.394 -1.452 1 64.12 42 GLU B O 1
ATOM 1596 N N . GLU B 1 43 ? 8.703 2.012 -0.377 1 72.94 43 GLU B N 1
ATOM 1597 C CA . GLU B 1 43 ? 9.992 1.374 -0.649 1 72.94 43 GLU B CA 1
ATOM 1598 C C . GLU B 1 43 ? 10.102 0.031 0.065 1 72.94 43 GLU B C 1
ATOM 1600 O O . GLU B 1 43 ? 10.578 -0.949 -0.515 1 72.94 43 GLU B O 1
ATOM 1605 N N . GLU B 1 44 ? 9.609 -0.028 1.232 1 71.25 44 GLU B N 1
ATOM 1606 C CA . GLU B 1 44 ? 9.641 -1.269 2 1 71.25 44 GLU B CA 1
ATOM 1607 C C . GLU B 1 44 ? 8.703 -2.314 1.402 1 71.25 44 GLU B C 1
ATOM 1609 O O . GLU B 1 44 ? 9.047 -3.498 1.338 1 71.25 44 GLU B O 1
ATOM 1614 N N . GLN B 1 45 ? 7.617 -1.87 0.959 1 73.88 45 GLN B N 1
ATOM 1615 C CA . GLN B 1 45 ? 6.664 -2.77 0.317 1 73.88 45 GLN B CA 1
ATOM 1616 C C . GLN B 1 45 ? 7.23 -3.336 -0.981 1 73.88 45 GLN B C 1
ATOM 1618 O O . GLN B 1 45 ? 7.09 -4.527 -1.258 1 73.88 45 GLN B O 1
ATOM 1623 N N . ALA B 1 46 ? 7.781 -2.457 -1.722 1 80.5 46 ALA B N 1
ATOM 1624 C CA . ALA B 1 46 ? 8.398 -2.896 -2.971 1 80.5 46 ALA B CA 1
ATOM 1625 C C . ALA B 1 46 ? 9.469 -3.953 -2.711 1 80.5 46 ALA B C 1
ATOM 1627 O O . ALA B 1 46 ? 9.562 -4.941 -3.441 1 80.5 46 ALA B O 1
ATOM 1628 N N . HIS B 1 47 ? 10.203 -3.703 -1.676 1 81.31 47 HIS B N 1
ATOM 1629 C CA . HIS B 1 47 ? 11.25 -4.652 -1.307 1 81.31 47 HIS B CA 1
ATOM 1630 C C . HIS B 1 47 ? 10.656 -5.984 -0.867 1 81.31 47 HIS B C 1
ATOM 1632 O O . HIS B 1 47 ? 11.164 -7.047 -1.233 1 81.31 47 HIS B O 1
ATOM 1638 N N . LEU B 1 48 ? 9.641 -5.941 -0.171 1 81.19 48 LEU B N 1
ATOM 1639 C CA . LEU B 1 48 ? 8.938 -7.141 0.263 1 81.19 48 LEU B CA 1
ATOM 1640 C C . LEU B 1 48 ? 8.375 -7.902 -0.933 1 81.19 48 LEU B C 1
ATOM 1642 O O . LEU B 1 48 ? 8.438 -9.133 -0.977 1 81.19 48 LEU B O 1
ATOM 1646 N N . ASN B 1 49 ? 7.844 -7.137 -1.84 1 85.94 49 ASN B N 1
ATOM 1647 C CA . ASN B 1 49 ? 7.215 -7.734 -3.012 1 85.94 49 ASN B CA 1
ATOM 1648 C C .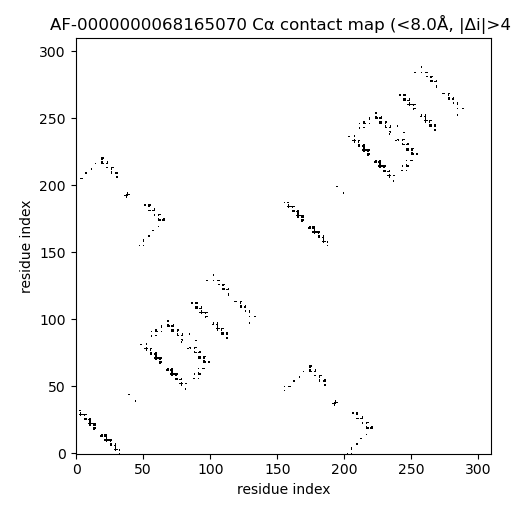 ASN B 1 49 ? 8.219 -8.523 -3.846 1 85.94 49 ASN B C 1
ATOM 1650 O O . ASN B 1 49 ? 7.863 -9.516 -4.488 1 85.94 49 ASN B O 1
ATOM 1654 N N . THR B 1 50 ? 9.453 -8.148 -3.783 1 90.38 50 THR B N 1
ATOM 1655 C CA . THR B 1 50 ? 10.5 -8.836 -4.543 1 90.38 50 THR B CA 1
ATOM 1656 C C . THR B 1 50 ? 10.664 -10.266 -4.051 1 90.38 50 THR B C 1
ATOM 1658 O O . THR B 1 50 ? 10.992 -11.164 -4.836 1 90.38 50 THR B O 1
ATOM 1661 N N . SER B 1 51 ? 10.406 -10.461 -2.816 1 89.44 51 SER B N 1
ATOM 1662 C CA . SER B 1 51 ? 10.531 -11.805 -2.246 1 89.44 51 SER B CA 1
ATOM 1663 C C . SER B 1 51 ? 9.195 -12.547 -2.291 1 89.44 51 SER B C 1
ATOM 1665 O O . SER B 1 51 ? 9.164 -13.75 -2.557 1 89.44 51 SER B O 1
ATOM 1667 N N . LEU B 1 52 ? 8.156 -11.867 -2.154 1 88.75 52 LEU B N 1
ATOM 1668 C CA . LEU B 1 52 ? 6.844 -12.5 -2.051 1 88.75 52 LEU B CA 1
ATOM 1669 C C . LEU B 1 52 ? 6.371 -12.992 -3.414 1 88.75 52 LEU B C 1
ATOM 1671 O O . LEU B 1 52 ? 5.781 -14.07 -3.518 1 88.75 52 LEU B O 1
ATOM 1675 N N . LEU B 1 53 ? 6.699 -12.242 -4.477 1 92.88 53 LEU B N 1
ATOM 1676 C CA . LEU B 1 53 ? 6.191 -12.539 -5.812 1 92.88 53 LEU B CA 1
ATOM 1677 C C . LEU B 1 53 ? 6.668 -13.906 -6.281 1 92.88 53 LEU B C 1
ATOM 1679 O O . LEU B 1 53 ? 5.855 -14.789 -6.559 1 92.88 53 LEU B O 1
ATOM 1683 N N . PRO B 1 54 ? 7.926 -14.125 -6.305 1 96.12 54 PRO B N 1
ATOM 1684 C CA . PRO B 1 54 ? 8.352 -15.445 -6.773 1 96.12 54 PRO B CA 1
ATOM 1685 C C . PRO B 1 54 ? 7.93 -16.562 -5.828 1 96.12 54 PRO B C 1
ATOM 1687 O O . PRO B 1 54 ? 7.664 -17.688 -6.273 1 96.12 54 PRO B O 1
ATOM 1690 N N . LEU B 1 55 ? 7.855 -16.312 -4.531 1 95.81 55 LEU B N 1
ATOM 1691 C CA . LEU B 1 55 ? 7.422 -17.344 -3.59 1 95.81 55 LEU B CA 1
ATOM 1692 C C . LEU B 1 55 ? 5.992 -17.797 -3.887 1 95.81 55 LEU B C 1
ATOM 1694 O O . LEU B 1 55 ? 5.715 -18.984 -3.969 1 95.81 55 LEU B O 1
ATOM 1698 N N . HIS B 1 56 ? 5.105 -16.859 -4.094 1 94.94 56 HIS B N 1
ATOM 1699 C CA . HIS B 1 56 ? 3.721 -17.203 -4.402 1 94.94 56 HIS B CA 1
ATOM 1700 C C . HIS B 1 56 ? 3.607 -17.891 -5.754 1 94.94 56 HIS B C 1
ATOM 1702 O O . HIS B 1 56 ? 2.867 -18.875 -5.898 1 94.94 56 HIS B O 1
ATOM 1708 N N . ALA B 1 57 ? 4.34 -17.375 -6.742 1 97.25 57 ALA B N 1
ATOM 1709 C CA . ALA B 1 57 ? 4.293 -17.969 -8.07 1 97.25 57 ALA B CA 1
ATOM 1710 C C . ALA B 1 57 ? 4.801 -19.406 -8.055 1 97.25 57 ALA B C 1
ATOM 1712 O O . ALA B 1 57 ? 4.184 -20.297 -8.633 1 97.25 57 ALA B O 1
ATOM 1713 N N . ASN B 1 58 ? 5.883 -19.609 -7.371 1 97.56 58 ASN B N 1
ATOM 1714 C CA . ASN B 1 58 ? 6.477 -20.938 -7.281 1 97.56 58 ASN B CA 1
ATOM 1715 C C . ASN B 1 58 ? 5.602 -21.891 -6.465 1 97.56 58 ASN B C 1
ATOM 1717 O O . ASN B 1 58 ? 5.477 -23.062 -6.801 1 97.56 58 ASN B O 1
ATOM 1721 N N . LEU B 1 59 ? 5.082 -21.406 -5.434 1 96.88 59 LEU B N 1
ATOM 1722 C CA . LEU B 1 59 ? 4.152 -22.203 -4.637 1 96.88 59 LEU B CA 1
ATOM 1723 C C . LEU B 1 59 ? 2.963 -22.656 -5.477 1 96.88 59 LEU B C 1
ATOM 1725 O O . LEU B 1 59 ? 2.541 -23.812 -5.395 1 96.88 59 LEU B O 1
ATOM 1729 N N . ALA B 1 60 ? 2.457 -21.734 -6.277 1 97.56 60 ALA B N 1
ATOM 1730 C CA . ALA B 1 60 ? 1.346 -22.078 -7.164 1 97.56 60 ALA B CA 1
ATOM 1731 C C . ALA B 1 60 ? 1.719 -23.234 -8.094 1 97.56 60 ALA B C 1
ATOM 1733 O O . ALA B 1 60 ? 0.917 -24.141 -8.312 1 97.56 60 ALA B O 1
ATOM 1734 N N . ALA B 1 61 ? 2.941 -23.203 -8.594 1 97.62 61 ALA B N 1
ATOM 1735 C CA . ALA B 1 61 ? 3.412 -24.266 -9.492 1 97.62 61 ALA B CA 1
ATOM 1736 C C . ALA B 1 61 ? 3.482 -25.609 -8.766 1 97.62 61 ALA B C 1
ATOM 1738 O O . ALA B 1 61 ? 3.025 -26.625 -9.297 1 97.62 61 ALA B O 1
ATOM 1739 N N . ALA B 1 62 ? 4.055 -25.562 -7.625 1 98.19 62 ALA B N 1
ATOM 1740 C CA . ALA B 1 62 ? 4.188 -26.797 -6.859 1 98.19 62 ALA B CA 1
ATOM 1741 C C . ALA B 1 62 ? 2.82 -27.375 -6.496 1 98.19 62 ALA B C 1
ATOM 1743 O O . ALA B 1 62 ? 2.596 -28.578 -6.598 1 98.19 62 ALA B O 1
ATOM 1744 N N . LEU B 1 63 ? 1.93 -26.547 -6.102 1 97.38 63 LEU B N 1
ATOM 1745 C CA . LEU B 1 63 ? 0.581 -26.953 -5.723 1 97.38 63 LEU B CA 1
ATOM 1746 C C . LEU B 1 63 ? -0.171 -27.516 -6.926 1 97.38 63 LEU B C 1
ATOM 1748 O O . LEU B 1 63 ? -0.94 -28.484 -6.789 1 97.38 63 LEU B O 1
ATOM 1752 N N . TYR B 1 64 ? 0.075 -26.969 -8.07 1 97.12 64 TYR B N 1
ATOM 1753 C CA . TYR B 1 64 ? -0.497 -27.516 -9.305 1 97.12 64 TYR B CA 1
ATOM 1754 C C . TYR B 1 64 ? -0.05 -28.953 -9.531 1 97.12 64 TYR B C 1
ATOM 1756 O O . TYR B 1 64 ? -0.871 -29.828 -9.82 1 97.12 64 TYR B O 1
ATOM 1764 N N . HIS B 1 65 ? 1.187 -29.141 -9.367 1 97.56 65 HIS B N 1
ATOM 1765 C CA . HIS B 1 65 ? 1.726 -30.484 -9.594 1 97.56 65 HIS B CA 1
ATOM 1766 C C . HIS B 1 65 ? 1.233 -31.469 -8.539 1 97.56 65 HIS B C 1
ATOM 1768 O O . HIS B 1 65 ? 1.143 -32.656 -8.797 1 97.56 65 HIS B O 1
ATOM 1774 N N . LEU B 1 66 ? 0.844 -30.922 -7.41 1 97.38 66 LEU B N 1
ATOM 1775 C CA . LEU B 1 66 ? 0.26 -31.75 -6.359 1 97.38 66 LEU B CA 1
ATOM 1776 C C . LEU B 1 66 ? -1.247 -31.891 -6.555 1 97.38 66 LEU B C 1
ATOM 1778 O O . LEU B 1 66 ? -1.93 -32.5 -5.723 1 97.38 66 LEU B O 1
ATOM 1782 N N . LYS B 1 67 ? -1.767 -31.266 -7.578 1 97.06 67 LYS B N 1
ATOM 1783 C CA . LYS B 1 67 ? -3.168 -31.312 -7.984 1 97.06 67 LYS B CA 1
ATOM 1784 C C . LYS B 1 67 ? -4.055 -30.594 -6.969 1 97.06 67 LYS B C 1
ATOM 1786 O O . LYS B 1 67 ? -5.246 -30.906 -6.852 1 97.06 67 LYS B O 1
ATOM 1791 N N . ASP B 1 68 ? -3.484 -29.828 -6.152 1 96.62 68 ASP B N 1
ATOM 1792 C CA . ASP B 1 68 ? -4.246 -28.906 -5.316 1 96.62 68 ASP B CA 1
ATOM 1793 C C . ASP B 1 68 ? -4.539 -27.609 -6.062 1 96.62 68 ASP B C 1
ATOM 1795 O O . ASP B 1 68 ? -3.955 -26.562 -5.754 1 96.62 68 ASP B O 1
ATOM 1799 N N . TYR B 1 69 ? -5.449 -27.578 -6.938 1 96.44 69 TYR B N 1
ATOM 1800 C CA . TYR B 1 69 ? -5.668 -26.531 -7.918 1 96.44 69 TYR B CA 1
ATOM 1801 C C . TYR B 1 69 ? -6.262 -25.281 -7.266 1 96.44 69 TYR B C 1
ATOM 1803 O O . TYR B 1 69 ? -5.863 -24.156 -7.574 1 96.44 69 TYR B O 1
ATOM 1811 N N . PRO B 1 70 ? -7.195 -25.453 -6.32 1 94.19 70 PRO B N 1
ATOM 1812 C CA . PRO B 1 70 ? -7.73 -24.234 -5.688 1 94.19 70 PRO B CA 1
ATOM 1813 C C . PRO B 1 70 ? -6.652 -23.422 -4.98 1 94.19 70 PRO B C 1
ATOM 1815 O O . PRO B 1 70 ? -6.617 -22.188 -5.113 1 94.19 70 PRO B O 1
ATOM 1818 N N . LYS B 1 71 ? -5.715 -24.109 -4.285 1 95.69 71 LYS B N 1
ATOM 1819 C CA . LYS B 1 71 ? -4.637 -23.391 -3.605 1 95.69 71 LYS B CA 1
ATOM 1820 C C . LYS B 1 71 ? -3.629 -22.844 -4.605 1 95.69 71 LYS B C 1
ATOM 1822 O O . LYS B 1 71 ? -3.037 -21.781 -4.375 1 95.69 71 LYS B O 1
ATOM 1827 N N . ALA B 1 72 ? -3.447 -23.547 -5.699 1 97.25 72 ALA B N 1
ATOM 1828 C CA . ALA B 1 72 ? -2.6 -23.031 -6.77 1 97.25 72 ALA B CA 1
ATOM 1829 C C . ALA B 1 72 ? -3.15 -21.719 -7.316 1 97.25 72 ALA B C 1
ATOM 1831 O O . ALA B 1 72 ? -2.41 -20.75 -7.477 1 97.25 72 ALA B O 1
ATOM 1832 N N . ILE B 1 73 ? -4.504 -21.719 -7.539 1 94.5 73 ILE B N 1
ATOM 1833 C CA . ILE B 1 73 ? -5.168 -20.531 -8.047 1 94.5 73 ILE B CA 1
ATOM 1834 C C . ILE B 1 73 ? -5.023 -19.391 -7.043 1 94.5 73 ILE B C 1
ATOM 1836 O O . ILE B 1 73 ? -4.68 -18.266 -7.414 1 94.5 73 ILE B O 1
ATOM 1840 N N . GLU B 1 74 ? -5.188 -19.719 -5.793 1 92.88 74 GLU B N 1
ATOM 1841 C CA . GLU B 1 74 ? -5.074 -18.734 -4.73 1 92.88 74 GLU B CA 1
ATOM 1842 C C . GLU B 1 74 ? -3.695 -18.078 -4.73 1 92.88 74 GLU B C 1
ATOM 1844 O O . GLU B 1 74 ? -3.584 -16.844 -4.695 1 92.88 74 GLU B O 1
ATOM 1849 N N . ASN B 1 75 ? -2.633 -18.828 -4.793 1 95.12 75 ASN B N 1
ATOM 1850 C CA . ASN B 1 75 ? -1.272 -18.312 -4.727 1 95.12 75 ASN B CA 1
ATOM 1851 C C . ASN B 1 75 ? -0.869 -17.625 -6.027 1 95.12 75 ASN B C 1
ATOM 1853 O O . ASN B 1 75 ? -0.115 -16.656 -6.016 1 95.12 75 ASN B O 1
ATOM 1857 N N . ALA B 1 76 ? -1.393 -18.109 -7.172 1 96.62 76 ALA B N 1
ATOM 1858 C CA . ALA B 1 76 ? -1.181 -17.391 -8.422 1 96.62 76 ALA B CA 1
ATOM 1859 C C . ALA B 1 76 ? -1.803 -15.992 -8.367 1 96.62 76 ALA B C 1
ATOM 1861 O O . ALA B 1 76 ? -1.186 -15.016 -8.789 1 96.62 76 ALA B O 1
ATOM 1862 N N . CYS B 1 77 ? -2.988 -15.945 -7.75 1 91.81 77 CYS B N 1
ATOM 1863 C CA . CYS B 1 77 ? -3.684 -14.664 -7.625 1 91.81 77 CYS B CA 1
ATOM 1864 C C . CYS B 1 77 ? -2.934 -13.727 -6.695 1 91.81 77 CYS B C 1
ATOM 1866 O O . CYS B 1 77 ? -2.848 -12.523 -6.957 1 91.81 77 CYS B O 1
ATOM 1868 N N . LYS B 1 78 ? -2.385 -14.273 -5.645 1 89.56 78 LYS B N 1
ATOM 1869 C CA . LYS B 1 78 ? -1.585 -13.453 -4.734 1 89.56 78 LYS B CA 1
ATOM 1870 C C . LYS B 1 78 ? -0.365 -12.875 -5.445 1 89.56 78 LYS B C 1
ATOM 1872 O O . LYS B 1 78 ? -0.015 -11.711 -5.238 1 89.56 78 LYS B O 1
ATOM 1877 N N . ALA B 1 79 ? 0.311 -13.68 -6.277 1 93.62 79 ALA B N 1
ATOM 1878 C CA . ALA B 1 79 ? 1.439 -13.203 -7.07 1 93.62 79 ALA B CA 1
ATOM 1879 C C . ALA B 1 79 ? 1.001 -12.109 -8.039 1 93.62 79 ALA B C 1
ATOM 1881 O O . ALA B 1 79 ? 1.673 -11.086 -8.18 1 93.62 79 ALA B O 1
ATOM 1882 N N . LEU B 1 80 ? -0.174 -12.297 -8.641 1 93 80 LEU B N 1
ATOM 1883 C CA . LEU B 1 80 ? -0.667 -11.383 -9.664 1 93 80 LEU B CA 1
ATOM 1884 C C . LEU B 1 80 ? -1.155 -10.078 -9.031 1 93 80 LEU B C 1
ATOM 1886 O O . LEU B 1 80 ? -1.231 -9.047 -9.703 1 93 80 LEU B O 1
ATOM 1890 N N . ALA B 1 81 ? -1.491 -10.086 -7.719 1 85.5 81 ALA B N 1
ATOM 1891 C CA . ALA B 1 81 ? -1.823 -8.867 -6.98 1 85.5 81 ALA B CA 1
ATOM 1892 C C . ALA B 1 81 ? -0.607 -7.957 -6.848 1 85.5 81 ALA B C 1
ATOM 1894 O O . ALA B 1 81 ? -0.745 -6.734 -6.777 1 85.5 81 ALA B O 1
ATOM 1895 N N . ILE B 1 82 ? 0.522 -8.578 -6.848 1 85.69 82 ILE B N 1
ATOM 1896 C CA . ILE B 1 82 ? 1.777 -7.836 -6.754 1 85.69 82 ILE B CA 1
ATOM 1897 C C . ILE B 1 82 ? 2.18 -7.332 -8.141 1 85.69 82 ILE B C 1
ATOM 1899 O O . ILE B 1 82 ? 2.523 -6.16 -8.305 1 85.69 82 ILE B O 1
ATOM 1903 N N . ASP B 1 83 ? 2.098 -8.234 -9.164 1 91.75 83 ASP B N 1
ATOM 1904 C CA . ASP B 1 83 ? 2.4 -7.914 -10.562 1 91.75 83 ASP B CA 1
ATOM 1905 C C . ASP B 1 83 ? 1.386 -8.555 -11.5 1 91.75 83 ASP B C 1
ATOM 1907 O O . ASP B 1 83 ? 1.521 -9.727 -11.867 1 91.75 83 ASP B O 1
ATOM 1911 N N . PRO B 1 84 ? 0.476 -7.777 -11.906 1 93.12 84 PRO B N 1
ATOM 1912 C CA . PRO B 1 84 ? -0.617 -8.32 -12.719 1 93.12 84 PRO B CA 1
ATOM 1913 C C . PRO B 1 84 ? -0.138 -8.875 -14.055 1 93.12 84 PRO B C 1
ATOM 1915 O O . PRO B 1 84 ? -0.877 -9.602 -14.727 1 93.12 84 PRO B O 1
ATOM 1918 N N . GLN B 1 85 ? 1.103 -8.586 -14.453 1 93.56 85 GLN B N 1
ATOM 1919 C CA . GLN B 1 85 ? 1.612 -9.031 -15.742 1 93.56 85 GLN B CA 1
ATOM 1920 C C . GLN B 1 85 ? 2.701 -10.086 -15.57 1 93.56 85 GLN B C 1
ATOM 1922 O O . GLN B 1 85 ? 3.461 -10.359 -16.5 1 93.56 85 GLN B O 1
ATOM 1927 N N . HIS B 1 86 ? 2.746 -10.656 -14.445 1 95.44 86 HIS B N 1
ATOM 1928 C CA . HIS B 1 86 ? 3.748 -11.688 -14.188 1 95.44 86 HIS B CA 1
ATOM 1929 C C . HIS B 1 86 ? 3.455 -12.953 -14.977 1 95.44 86 HIS B C 1
ATOM 1931 O O . HIS B 1 86 ? 2.512 -13.688 -14.664 1 95.44 86 HIS B O 1
ATOM 1937 N N . GLU B 1 87 ? 4.25 -13.258 -15.875 1 95.5 87 GLU B N 1
ATOM 1938 C CA . GLU B 1 87 ? 4.004 -14.297 -16.859 1 95.5 87 GLU B CA 1
ATOM 1939 C C . GLU B 1 87 ? 3.855 -15.664 -16.203 1 95.5 87 GLU B C 1
ATOM 1941 O O . GLU B 1 87 ? 2.912 -16.406 -16.5 1 95.5 87 GLU B O 1
ATOM 1946 N N . LYS B 1 88 ? 4.715 -16.016 -15.367 1 95.94 88 LYS B N 1
ATOM 1947 C CA . LYS B 1 88 ? 4.703 -17.328 -14.742 1 95.94 88 LYS B CA 1
ATOM 1948 C C . LYS B 1 88 ? 3.457 -17.516 -13.883 1 95.94 88 LYS B C 1
ATOM 1950 O O . LYS B 1 88 ? 2.846 -18.594 -13.898 1 95.94 88 LYS B O 1
ATOM 1955 N N . ALA B 1 89 ? 3.131 -16.5 -13.156 1 97 89 ALA B N 1
ATOM 1956 C CA . ALA B 1 89 ? 1.937 -16.578 -12.32 1 97 89 ALA B CA 1
ATOM 1957 C C . ALA B 1 89 ? 0.679 -16.734 -13.172 1 97 89 ALA B C 1
ATOM 1959 O O . ALA B 1 89 ? -0.208 -17.516 -12.852 1 97 89 ALA B O 1
ATOM 1960 N N . LEU B 1 90 ? 0.631 -15.961 -14.289 1 96.12 90 LEU B N 1
ATOM 1961 C CA . LEU B 1 90 ? -0.487 -16.094 -15.219 1 96.12 90 LEU B CA 1
ATOM 1962 C C . LEU B 1 90 ? -0.567 -17.516 -15.773 1 96.12 90 LEU B C 1
ATOM 1964 O O . LEU B 1 90 ? -1.647 -18.094 -15.828 1 96.12 90 LEU B O 1
ATOM 1968 N N . TYR B 1 91 ? 0.543 -18.016 -16.109 1 95.44 91 TYR B N 1
ATOM 1969 C CA . TYR B 1 91 ? 0.585 -19.359 -16.672 1 95.44 91 TYR B CA 1
ATOM 1970 C C . TYR B 1 91 ? 0.111 -20.391 -15.664 1 95.44 91 TYR B C 1
ATOM 1972 O O . TYR B 1 91 ? -0.648 -21.312 -16 1 95.44 91 TYR B O 1
ATOM 1980 N N . ARG B 1 92 ? 0.537 -20.25 -14.484 1 96.25 92 ARG B N 1
ATOM 1981 C CA . ARG B 1 92 ? 0.114 -21.172 -13.438 1 96.25 92 ARG B CA 1
ATOM 1982 C C . ARG B 1 92 ? -1.388 -21.062 -13.188 1 96.25 92 ARG B C 1
ATOM 1984 O O . ARG B 1 92 ? -2.049 -22.078 -12.93 1 96.25 92 ARG B O 1
ATOM 1991 N N . LEU B 1 93 ? -1.861 -19.859 -13.25 1 96.31 93 LEU B N 1
ATOM 1992 C CA . LEU B 1 93 ? -3.297 -19.641 -13.109 1 96.31 93 LEU B CA 1
ATOM 1993 C C . LEU B 1 93 ? -4.066 -20.328 -14.227 1 96.31 93 LEU B C 1
ATOM 1995 O O . LEU B 1 93 ? -5.051 -21.031 -13.969 1 96.31 93 LEU B O 1
ATOM 1999 N N . GLY B 1 94 ? -3.572 -20.125 -15.43 1 95.56 94 GLY B N 1
ATOM 2000 C CA . GLY B 1 94 ? -4.176 -20.781 -16.578 1 95.56 94 GLY B CA 1
ATOM 2001 C C . GLY B 1 94 ? -4.18 -22.297 -16.469 1 95.56 94 GLY B C 1
ATOM 2002 O O . GLY B 1 94 ? -5.203 -22.938 -16.719 1 95.56 94 GLY B O 1
ATOM 2003 N N . LEU B 1 95 ? -3.072 -22.844 -16.094 1 94.88 95 LEU B N 1
ATOM 2004 C CA . LEU B 1 95 ? -2.93 -24.281 -15.922 1 94.88 95 LEU B CA 1
ATOM 2005 C C . LEU B 1 95 ? -3.918 -24.828 -14.891 1 94.88 95 LEU B C 1
ATOM 2007 O O . LEU B 1 95 ? -4.555 -25.859 -15.109 1 94.88 95 LEU B O 1
ATOM 2011 N N . ALA B 1 96 ? -4.008 -24.125 -13.82 1 96.19 96 ALA B N 1
ATOM 2012 C CA . ALA B 1 96 ? -4.891 -24.562 -12.742 1 96.19 96 ALA B CA 1
ATOM 2013 C C . ALA B 1 96 ? -6.352 -24.516 -13.172 1 96.19 96 ALA B C 1
ATOM 2015 O O . ALA B 1 96 ? -7.109 -25.469 -12.93 1 96.19 96 ALA B O 1
ATOM 2016 N N . HIS B 1 97 ? -6.762 -23.5 -13.82 1 94.69 97 HIS B N 1
ATOM 2017 C CA . HIS B 1 97 ? -8.125 -23.391 -14.336 1 94.69 97 HIS B CA 1
ATOM 2018 C C . HIS B 1 97 ? -8.414 -24.484 -15.359 1 94.69 97 HIS B C 1
ATOM 2020 O O . HIS B 1 97 ? -9.5 -25.062 -15.367 1 94.69 97 HIS B O 1
ATOM 2026 N N . GLU B 1 98 ? -7.477 -24.719 -16.188 1 93 98 GLU B N 1
ATOM 2027 C CA . GLU B 1 98 ? -7.621 -25.781 -17.172 1 93 98 GLU B CA 1
ATOM 2028 C C . GLU B 1 98 ? -7.824 -27.141 -16.516 1 93 98 GLU B C 1
ATOM 2030 O O . GLU B 1 98 ? -8.695 -27.906 -16.922 1 93 98 GLU B O 1
ATOM 2035 N N . ALA B 1 99 ? -7.074 -27.375 -15.523 1 94.12 99 ALA B N 1
ATOM 2036 C CA . ALA B 1 99 ? -7.152 -28.641 -14.805 1 94.12 99 ALA B CA 1
ATOM 2037 C C . ALA B 1 99 ? -8.516 -28.797 -14.133 1 94.12 99 ALA B C 1
ATOM 2039 O O . ALA B 1 99 ? -9.008 -29.922 -13.977 1 94.12 99 ALA B O 1
ATOM 2040 N N . LEU B 1 100 ? -9.078 -27.688 -13.758 1 93.81 100 LEU B N 1
ATOM 2041 C CA . LEU B 1 100 ? -10.383 -27.703 -13.102 1 93.81 100 LEU B CA 1
ATOM 2042 C C . LEU B 1 100 ? -11.508 -27.641 -14.133 1 93.81 100 LEU B C 1
ATOM 2044 O O . LEU B 1 100 ? -12.68 -27.562 -13.773 1 93.81 100 LEU B O 1
ATOM 2048 N N . HIS B 1 101 ? -11.172 -27.562 -15.406 1 90.69 101 HIS B N 1
ATOM 2049 C CA . HIS B 1 101 ? -12.094 -27.5 -16.531 1 90.69 101 HIS B CA 1
ATOM 2050 C C . HIS B 1 101 ? -12.883 -26.188 -16.516 1 90.69 101 HIS B C 1
ATOM 2052 O O . HIS B 1 101 ? -14.031 -26.156 -16.969 1 90.69 101 HIS B O 1
ATOM 2058 N N . ASP B 1 102 ? -12.289 -25.281 -15.844 1 90.31 102 ASP B N 1
ATOM 2059 C CA . ASP B 1 102 ? -12.805 -23.922 -15.969 1 90.31 102 ASP B CA 1
ATOM 2060 C C . ASP B 1 102 ? -12.297 -23.266 -17.25 1 90.31 102 ASP B C 1
ATOM 2062 O O . ASP B 1 102 ? -11.453 -22.375 -17.203 1 90.31 102 ASP B O 1
ATOM 2066 N N . HIS B 1 103 ? -12.852 -23.656 -18.328 1 90 103 HIS B N 1
ATOM 2067 C CA . HIS B 1 103 ? -12.312 -23.344 -19.656 1 90 103 HIS B CA 1
ATOM 2068 C C . HIS B 1 103 ? -12.398 -21.844 -19.953 1 90 103 HIS B C 1
ATOM 2070 O O . HIS B 1 103 ? -11.484 -21.266 -20.547 1 90 103 HIS B O 1
ATOM 2076 N N . ASP B 1 104 ? -13.414 -21.234 -19.531 1 89.38 104 ASP B N 1
ATO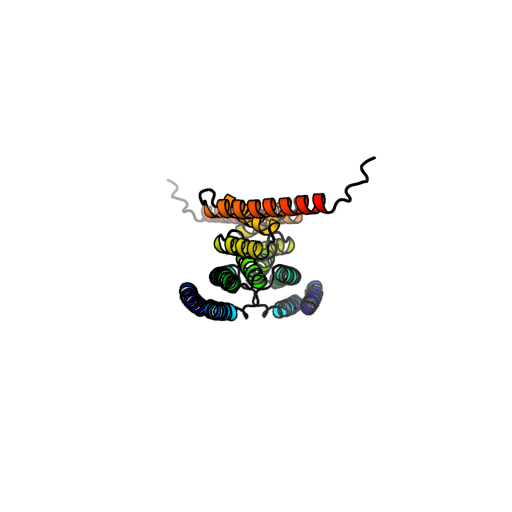M 2077 C CA . ASP B 1 104 ? -13.57 -19.812 -19.781 1 89.38 104 ASP B CA 1
ATOM 2078 C C . ASP B 1 104 ? -12.453 -19 -19.125 1 89.38 104 ASP B C 1
ATOM 2080 O O . ASP B 1 104 ? -11.82 -18.172 -19.766 1 89.38 104 ASP B O 1
ATOM 2084 N N . GLN B 1 105 ? -12.219 -19.312 -17.844 1 92.62 105 GLN B N 1
ATOM 2085 C CA . GLN B 1 105 ? -11.172 -18.609 -17.109 1 92.62 105 GLN B CA 1
ATOM 2086 C C . GLN B 1 105 ? -9.789 -18.922 -17.672 1 92.62 105 GLN B C 1
ATOM 2088 O O . GLN B 1 105 ? -8.938 -18.047 -17.766 1 92.62 105 GLN B O 1
ATOM 2093 N N . ALA B 1 106 ? -9.602 -20.156 -18 1 94.25 106 ALA B N 1
ATOM 2094 C CA . ALA B 1 106 ? -8.32 -20.562 -18.578 1 94.25 106 ALA B CA 1
ATOM 2095 C C . ALA B 1 106 ? -8.062 -19.844 -19.906 1 94.25 106 ALA B C 1
ATOM 2097 O O . ALA B 1 106 ? -6.965 -19.328 -20.125 1 94.25 106 ALA B O 1
ATOM 2098 N N . GLN B 1 107 ? -9.086 -19.812 -20.719 1 91.88 107 GLN B N 1
ATOM 2099 C CA . GLN B 1 107 ? -8.969 -19.141 -22 1 91.88 107 GLN B CA 1
ATOM 2100 C C . GLN B 1 107 ? -8.625 -17.656 -21.828 1 91.88 107 GLN B C 1
ATOM 2102 O O . GLN B 1 107 ? -7.801 -17.125 -22.562 1 91.88 107 GLN B O 1
ATOM 2107 N N . ASP B 1 108 ? -9.297 -17.062 -20.938 1 92.31 108 ASP B N 1
ATOM 2108 C CA . ASP B 1 108 ? -9.039 -15.648 -20.672 1 92.31 108 ASP B CA 1
ATOM 2109 C C . ASP B 1 108 ? -7.578 -15.422 -20.297 1 92.31 108 ASP B C 1
ATOM 2111 O O . ASP B 1 108 ? -6.949 -14.477 -20.797 1 92.31 108 ASP B O 1
ATOM 2115 N N . VAL B 1 109 ? -7.051 -16.25 -19.453 1 94.75 109 VAL B N 1
ATOM 2116 C CA . VAL B 1 109 ? -5.676 -16.125 -18.984 1 94.75 109 VAL B CA 1
ATOM 2117 C C . VAL B 1 109 ? -4.711 -16.344 -20.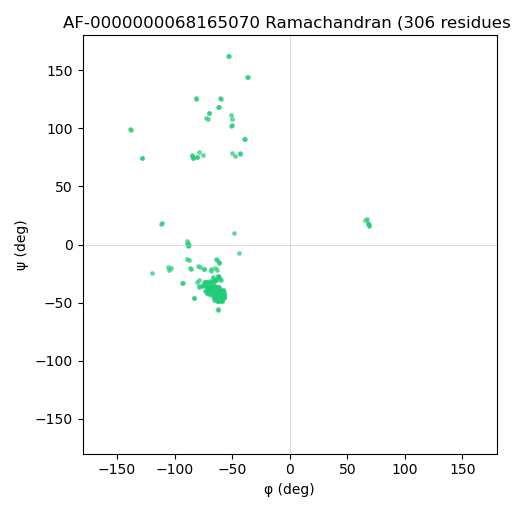141 1 94.75 109 VAL B C 1
ATOM 2119 O O . VAL B 1 109 ? -3.768 -15.578 -20.328 1 94.75 109 VAL B O 1
ATOM 2122 N N . TYR B 1 110 ? -4.977 -17.375 -20.922 1 93.69 110 TYR B N 1
ATOM 2123 C CA . TYR B 1 110 ? -4.078 -17.688 -22.016 1 93.69 110 TYR B CA 1
ATOM 2124 C C . TYR B 1 110 ? -4.148 -16.625 -23.109 1 93.69 110 TYR B C 1
ATOM 2126 O O . TYR B 1 110 ? -3.148 -16.344 -23.766 1 93.69 110 TYR B O 1
ATOM 2134 N N . ARG B 1 111 ? -5.273 -16.047 -23.266 1 92.69 111 ARG B N 1
ATOM 2135 C CA . ARG B 1 111 ? -5.383 -14.93 -24.203 1 92.69 111 ARG B CA 1
ATOM 2136 C C . ARG B 1 111 ? -4.5 -13.766 -23.781 1 92.69 111 ARG B C 1
ATOM 2138 O O . ARG B 1 111 ? -3.818 -13.156 -24.594 1 92.69 111 ARG B O 1
ATOM 2145 N N . ARG B 1 112 ? -4.586 -13.516 -22.547 1 93.06 112 ARG B N 1
ATOM 2146 C CA . ARG B 1 112 ? -3.734 -12.461 -22 1 93.06 112 ARG B CA 1
ATOM 2147 C C . ARG B 1 112 ? -2.26 -12.781 -22.219 1 93.06 112 ARG B C 1
ATOM 2149 O O . ARG B 1 112 ? -1.482 -11.922 -22.625 1 93.06 112 ARG B O 1
ATOM 2156 N N . LEU B 1 113 ? -1.912 -13.984 -21.953 1 94.5 113 LEU B N 1
ATOM 2157 C CA . LEU B 1 113 ? -0.53 -14.422 -22.109 1 94.5 113 LEU B CA 1
ATOM 2158 C C . LEU B 1 113 ? -0.094 -14.344 -23.562 1 94.5 113 LEU B C 1
ATOM 2160 O O . LEU B 1 113 ? 1.018 -13.898 -23.859 1 94.5 113 LEU B O 1
ATOM 2164 N N . ALA B 1 114 ? -0.937 -14.742 -24.406 1 91.5 114 ALA B N 1
ATOM 2165 C CA . ALA B 1 114 ? -0.642 -14.695 -25.828 1 91.5 114 ALA B CA 1
ATOM 2166 C C . ALA B 1 114 ? -0.453 -13.266 -26.312 1 91.5 114 ALA B C 1
ATOM 2168 O O . ALA B 1 114 ? 0.358 -13 -27.203 1 91.5 114 ALA B O 1
ATOM 2169 N N . GLY B 1 115 ? -1.215 -12.438 -25.797 1 92.44 115 GLY B N 1
ATOM 2170 C CA . GLY B 1 115 ? -1.057 -11.023 -26.109 1 92.44 115 GLY B CA 1
ATOM 2171 C C . GLY B 1 115 ? 0.27 -10.453 -25.641 1 92.44 115 GLY B C 1
ATOM 2172 O O . GLY B 1 115 ? 0.866 -9.617 -26.328 1 92.44 115 GLY B O 1
ATOM 2173 N N . MET B 1 116 ? 0.713 -10.922 -24.5 1 93.56 116 MET B N 1
ATOM 2174 C CA . MET B 1 116 ? 1.969 -10.461 -23.922 1 93.56 116 MET B CA 1
ATOM 2175 C C . MET B 1 116 ? 3.164 -11.062 -24.656 1 93.56 116 MET B C 1
ATOM 2177 O O . MET B 1 116 ? 4.223 -10.438 -24.75 1 93.56 116 MET B O 1
ATOM 2181 N N . ARG B 1 117 ? 2.986 -12.258 -25.078 1 91.5 117 ARG B N 1
ATOM 2182 C CA . ARG B 1 117 ? 4.055 -12.992 -25.75 1 91.5 117 ARG B CA 1
ATOM 2183 C C . ARG B 1 117 ? 3.574 -13.57 -27.078 1 91.5 117 ARG B C 1
ATOM 2185 O O . ARG B 1 117 ? 3.469 -14.789 -27.234 1 91.5 117 ARG B O 1
ATOM 2192 N N . PRO B 1 118 ? 3.438 -12.664 -28.062 1 88.44 118 PRO B N 1
ATOM 2193 C CA . PRO B 1 118 ? 2.865 -13.102 -29.328 1 88.44 118 PRO B CA 1
ATOM 2194 C C . PRO B 1 118 ? 3.74 -14.125 -30.047 1 88.44 118 PRO B C 1
ATOM 2196 O O . PRO B 1 118 ? 3.236 -14.93 -30.844 1 88.44 118 PRO B O 1
ATOM 2199 N N . GLU B 1 119 ? 4.906 -14.156 -29.719 1 88.25 119 GLU B N 1
ATOM 2200 C CA . GLU B 1 119 ? 5.836 -15.047 -30.422 1 88.25 119 GLU B CA 1
ATOM 2201 C C . GLU B 1 119 ? 5.875 -16.422 -29.766 1 88.25 119 GLU B C 1
ATOM 2203 O O . GLU B 1 119 ? 6.398 -17.375 -30.344 1 88.25 119 GLU B O 1
ATOM 2208 N N . SER B 1 120 ? 5.332 -16.453 -28.656 1 85.94 120 SER B N 1
ATOM 2209 C CA . SER B 1 120 ? 5.363 -17.734 -27.953 1 85.94 120 SER B CA 1
ATOM 2210 C C . SER B 1 120 ? 4.266 -18.656 -28.453 1 85.94 120 SER B C 1
ATOM 2212 O O . SER B 1 120 ? 3.086 -18.297 -28.453 1 85.94 120 SER B O 1
ATOM 2214 N N . ALA B 1 121 ? 4.594 -19.828 -28.875 1 87.75 121 ALA B N 1
ATOM 2215 C CA . ALA B 1 121 ? 3.637 -20.828 -29.344 1 87.75 121 ALA B CA 1
ATOM 2216 C C . ALA B 1 121 ? 2.945 -21.516 -28.172 1 87.75 121 ALA B C 1
ATOM 2218 O O . ALA B 1 121 ? 1.868 -22.094 -28.344 1 87.75 121 ALA B O 1
ATOM 2219 N N . LEU B 1 122 ? 3.633 -21.359 -27.062 1 87.62 122 LEU B N 1
ATOM 2220 C CA . LEU B 1 122 ? 3.166 -22.078 -25.891 1 87.62 122 LEU B CA 1
ATOM 2221 C C . LEU B 1 122 ? 1.735 -21.688 -25.531 1 87.62 122 LEU B C 1
ATOM 2223 O O . LEU B 1 122 ? 0.878 -22.547 -25.344 1 87.62 122 LEU B O 1
ATOM 2227 N N . TYR B 1 123 ? 1.479 -20.469 -25.547 1 89.88 123 TYR B N 1
ATOM 2228 C CA . TYR B 1 123 ? 0.181 -19.984 -25.078 1 89.88 123 TYR B CA 1
ATOM 2229 C C . TYR B 1 123 ? -0.88 -20.156 -26.156 1 89.88 123 TYR B C 1
ATOM 2231 O O . TYR B 1 123 ? -2.049 -20.422 -25.859 1 89.88 123 TYR B O 1
ATOM 2239 N N . ARG B 1 124 ? -0.441 -20.047 -27.375 1 86.62 124 ARG B N 1
ATOM 2240 C CA . ARG B 1 124 ? -1.354 -20.328 -28.484 1 86.62 124 ARG B CA 1
ATOM 2241 C C . ARG B 1 124 ? -1.785 -21.797 -28.484 1 86.62 124 ARG B C 1
ATOM 2243 O O . ARG B 1 124 ? -2.955 -22.094 -28.719 1 86.62 124 ARG B O 1
ATOM 2250 N N . GLN B 1 125 ? -0.883 -22.625 -28.203 1 88.75 125 GLN B N 1
ATOM 2251 C CA . GLN B 1 125 ? -1.186 -24.047 -28.125 1 88.75 125 GLN B CA 1
ATOM 2252 C C . GLN B 1 125 ? -2.154 -24.344 -26.984 1 88.75 125 GLN B C 1
ATOM 2254 O O . GLN B 1 125 ? -3.045 -25.172 -27.109 1 88.75 125 GLN B O 1
ATOM 2259 N N . ALA B 1 126 ? -1.914 -23.672 -25.906 1 88.69 126 ALA B N 1
ATOM 2260 C CA . ALA B 1 126 ? -2.814 -23.844 -24.766 1 88.69 126 ALA B CA 1
ATOM 2261 C C . ALA B 1 126 ? -4.234 -23.406 -25.125 1 88.69 126 ALA B C 1
ATOM 2263 O O . ALA B 1 126 ? -5.207 -24.047 -24.719 1 88.69 126 ALA B O 1
ATOM 2264 N N . LEU B 1 127 ? -4.328 -22.375 -25.922 1 88.06 127 LEU B N 1
ATOM 2265 C CA . LEU B 1 127 ? -5.625 -21.875 -26.375 1 88.06 127 LEU B CA 1
ATOM 2266 C C . LEU B 1 127 ? -6.312 -22.891 -27.281 1 88.06 127 LEU B C 1
ATOM 2268 O O . LEU B 1 127 ? -7.52 -23.109 -27.172 1 88.06 127 LEU B O 1
ATOM 2272 N N . VAL B 1 128 ? -5.551 -23.469 -28.078 1 84.25 128 VAL B N 1
ATOM 2273 C CA . VAL B 1 128 ? -6.078 -24.453 -29.016 1 84.25 128 VAL B CA 1
ATOM 2274 C C . VAL B 1 128 ? -6.562 -25.688 -28.266 1 84.25 128 VAL B C 1
ATOM 2276 O O . VAL B 1 128 ? -7.621 -26.234 -28.562 1 84.25 128 VAL B O 1
ATOM 2279 N N . ARG B 1 129 ? -5.781 -26.047 -27.281 1 84.56 129 ARG B N 1
ATOM 2280 C CA . ARG B 1 129 ? -6.133 -27.203 -26.469 1 84.56 129 ARG B CA 1
ATOM 2281 C C . ARG B 1 129 ? -7.469 -26.984 -25.766 1 84.56 129 ARG B C 1
ATOM 2283 O O . ARG B 1 129 ? -8.32 -27.875 -25.75 1 84.56 129 ARG B O 1
ATOM 2290 N N . ILE B 1 130 ? -7.66 -25.891 -25.266 1 84 130 ILE B N 1
ATOM 2291 C CA . ILE B 1 130 ? -8.875 -25.609 -24.516 1 84 130 ILE B CA 1
ATOM 2292 C C . ILE B 1 130 ? -10.062 -25.516 -25.469 1 84 130 ILE B C 1
ATOM 2294 O O . ILE B 1 130 ? -11.156 -25.984 -25.141 1 84 130 ILE B O 1
ATOM 2298 N N . GLN B 1 131 ? -9.828 -24.859 -26.609 1 78.69 131 GLN B N 1
ATOM 2299 C CA . GLN B 1 131 ? -10.891 -24.734 -27.609 1 78.69 131 GLN B CA 1
ATOM 2300 C C . GLN B 1 131 ? -11.297 -26.094 -28.156 1 78.69 131 GLN B C 1
ATOM 2302 O O . GLN B 1 131 ? -12.477 -26.344 -28.406 1 78.69 131 GLN B O 1
ATOM 2307 N N . GLY B 1 132 ? -10.258 -26.875 -28.312 1 73.62 132 GLY B N 1
ATOM 2308 C CA . GLY B 1 132 ? -10.547 -28.219 -28.781 1 73.62 132 GLY B CA 1
ATOM 2309 C C . GLY B 1 132 ? -11.367 -29.016 -27.781 1 73.62 132 GLY B C 1
ATOM 2310 O O . GLY B 1 132 ? -12.305 -29.719 -28.172 1 73.62 132 GLY B O 1
ATOM 2311 N N . VAL B 1 133 ? -11.109 -28.859 -26.594 1 69 133 VAL B N 1
ATOM 2312 C CA . VAL B 1 133 ? -11.836 -29.547 -25.531 1 69 133 VAL B CA 1
ATOM 2313 C C . VAL B 1 133 ? -13.273 -29.062 -25.484 1 69 133 VAL B C 1
ATOM 2315 O O . VAL B 1 133 ? -14.203 -29.844 -25.328 1 69 133 VAL B O 1
ATOM 2318 N N . GLU B 1 134 ? -13.406 -27.766 -25.625 1 68.25 134 GLU B N 1
ATOM 2319 C CA . GLU B 1 134 ? -14.742 -27.188 -25.625 1 68.25 134 GLU B CA 1
ATOM 2320 C C . GLU B 1 134 ? -15.562 -27.656 -26.812 1 68.25 134 GLU B C 1
ATOM 2322 O O . GLU B 1 134 ? -16.75 -27.953 -26.688 1 68.25 134 GLU B O 1
ATOM 2327 N N . ARG B 1 135 ? -14.82 -27.656 -27.922 1 65.31 135 ARG B N 1
ATOM 2328 C CA . ARG B 1 135 ? -15.5 -28.141 -29.109 1 65.31 135 ARG B CA 1
ATOM 2329 C C . ARG B 1 135 ? -15.938 -29.594 -28.953 1 65.31 135 ARG B C 1
ATOM 2331 O O . ARG B 1 135 ? -17.047 -29.953 -29.344 1 65.31 135 ARG B O 1
ATOM 2338 N N . GLU B 1 136 ? -15.117 -30.297 -28.359 1 62.62 136 GLU B N 1
ATOM 2339 C CA . GLU B 1 136 ? -15.469 -31.703 -28.156 1 62.62 136 GLU B CA 1
ATOM 2340 C C . GLU B 1 136 ? -16.578 -31.844 -27.125 1 62.62 136 GLU B C 1
ATOM 2342 O O . GLU B 1 136 ? -17.5 -32.656 -27.297 1 62.62 136 GLU B O 1
ATOM 2347 N N . ALA B 1 137 ? -16.547 -31.078 -26.172 1 65.31 137 ALA B N 1
ATOM 2348 C CA . ALA B 1 137 ? -17.594 -31.094 -25.156 1 65.31 137 ALA B CA 1
ATOM 2349 C C . ALA B 1 137 ? -18.938 -30.641 -25.734 1 65.31 137 ALA B C 1
ATOM 2351 O O . ALA B 1 137 ? -19.984 -31.219 -25.422 1 65.31 137 ALA B O 1
ATOM 2352 N N . LEU B 1 138 ? -18.781 -29.656 -26.516 1 63.91 138 LEU B N 1
ATOM 2353 C CA . LEU B 1 138 ? -19.984 -29.172 -27.188 1 63.91 138 LEU B CA 1
ATOM 2354 C C . LEU B 1 138 ? -20.547 -30.234 -28.141 1 63.91 138 LEU B C 1
ATOM 2356 O O . LEU B 1 138 ? -21.766 -30.438 -28.188 1 63.91 138 LEU B O 1
ATOM 2360 N N . LYS B 1 139 ? -19.719 -30.906 -28.812 1 64.88 139 LYS B N 1
ATOM 2361 C CA . LYS B 1 139 ? -20.156 -31.984 -29.688 1 64.88 139 LYS B CA 1
ATOM 2362 C C . LYS B 1 139 ? -20.844 -33.094 -28.906 1 64.88 139 LYS B C 1
ATOM 2364 O O . LYS B 1 139 ? -21.891 -33.594 -29.328 1 64.88 139 LYS B O 1
ATOM 2369 N N . HIS B 1 140 ? -20.312 -33.25 -27.812 1 62 140 HIS B N 1
ATOM 2370 C CA . HIS B 1 140 ? -20.906 -34.312 -26.969 1 62 140 HIS B CA 1
ATOM 2371 C C . HIS B 1 140 ? -22.266 -33.875 -26.438 1 62 140 HIS B C 1
ATOM 2373 O O . HIS B 1 140 ? -23.203 -34.656 -26.391 1 62 140 HIS B O 1
ATOM 2379 N N . SER B 1 141 ? -22.312 -32.688 -26.109 1 67.06 141 SER B N 1
ATOM 2380 C CA . SER B 1 141 ? -23.578 -32.156 -25.609 1 67.06 141 SER B CA 1
ATOM 2381 C C . SER B 1 141 ? -24.656 -32.188 -26.688 1 67.06 141 SER B C 1
ATOM 2383 O O . SER B 1 141 ? -25.797 -32.531 -26.422 1 67.06 141 SER B O 1
ATOM 2385 N N . ILE B 1 142 ? -24.359 -31.859 -27.859 1 68.94 142 ILE B N 1
ATOM 2386 C CA . ILE B 1 142 ? -25.281 -31.859 -29 1 68.94 142 ILE B CA 1
ATOM 2387 C C . ILE B 1 142 ? -25.703 -33.312 -29.312 1 68.94 142 ILE B C 1
ATOM 2389 O O . ILE B 1 142 ? -26.875 -33.594 -29.531 1 68.94 142 ILE B O 1
ATOM 2393 N N . PHE B 1 143 ? -24.828 -34.219 -29.266 1 65.81 143 PHE B N 1
ATOM 2394 C CA . PHE B 1 143 ? -25.109 -35.625 -29.531 1 65.81 143 PHE B CA 1
ATOM 2395 C C . PHE B 1 143 ? -26.062 -36.188 -28.5 1 65.81 143 PHE B C 1
ATOM 2397 O O . PHE B 1 143 ? -27.016 -36.875 -28.844 1 65.81 143 PHE B O 1
ATOM 2404 N N . VAL B 1 144 ? -25.859 -35.781 -27.328 1 69.88 144 VAL B N 1
ATOM 2405 C CA . VAL B 1 144 ? -26.734 -36.25 -26.25 1 69.88 144 VAL B CA 1
ATOM 2406 C C . VAL B 1 144 ? -28.125 -35.656 -26.391 1 69.88 144 VAL B C 1
ATOM 2408 O O . VAL B 1 144 ? -29.125 -36.344 -26.219 1 69.88 144 VAL B O 1
ATOM 2411 N N . ASP B 1 145 ? -28.094 -34.375 -26.719 1 70.75 145 ASP B N 1
ATOM 2412 C CA . ASP B 1 145 ? -29.375 -33.688 -26.906 1 70.75 145 ASP B CA 1
ATOM 2413 C C . ASP B 1 145 ? -30.156 -34.312 -28.078 1 70.75 145 ASP B C 1
ATOM 2415 O O . ASP B 1 145 ? -31.375 -34.469 -28 1 70.75 145 ASP B O 1
ATOM 2419 N N . ILE B 1 146 ? -29.531 -34.688 -29.109 1 70.25 146 ILE B N 1
ATOM 2420 C CA . ILE B 1 146 ? -30.172 -35.25 -30.297 1 70.25 146 ILE B CA 1
ATOM 2421 C C . ILE B 1 146 ? -30.688 -36.656 -29.969 1 70.25 146 ILE B C 1
ATOM 2423 O O . ILE B 1 146 ? -31.781 -37.031 -30.391 1 70.25 146 ILE B O 1
ATOM 2427 N N . PHE B 1 147 ? -29.953 -37.25 -29.109 1 67.94 147 PHE B N 1
ATOM 2428 C CA . PHE B 1 147 ? -30.344 -38.594 -28.75 1 67.94 147 PHE B CA 1
ATOM 2429 C C . PHE B 1 147 ? -31.5 -38.594 -27.75 1 67.94 147 PHE B C 1
ATOM 2431 O O . PHE B 1 147 ? -32.375 -39.469 -27.797 1 67.94 147 PHE B O 1
ATOM 2438 N N . ASN B 1 148 ? -31.516 -37.625 -26.844 1 67.19 148 ASN B N 1
ATOM 2439 C CA . ASN B 1 148 ? -32.562 -37.562 -25.812 1 67.19 148 ASN B CA 1
ATOM 2440 C C . ASN B 1 148 ? -33.812 -36.844 -26.312 1 67.19 148 ASN B C 1
ATOM 2442 O O . ASN B 1 148 ? -34.812 -36.812 -25.609 1 67.19 148 ASN B O 1
ATOM 2446 N N . LYS B 1 149 ? -33.688 -36.094 -27.266 1 62.25 149 LYS B N 1
ATOM 2447 C CA . LYS B 1 149 ? -34.875 -35.469 -27.797 1 62.25 149 LYS B CA 1
ATOM 2448 C C . LYS B 1 149 ? -35.875 -36.531 -28.312 1 62.25 149 LYS B C 1
ATOM 2450 O O . LYS B 1 149 ? -35.469 -37.438 -29.047 1 62.25 149 LYS B O 1
ATOM 2455 N N . PRO B 1 150 ? -37.188 -36.625 -27.688 1 58.03 150 PRO B N 1
ATOM 2456 C CA . PRO B 1 150 ? -38.188 -37.625 -28.062 1 58.03 150 PRO B CA 1
ATOM 2457 C C . PRO B 1 150 ? -38.438 -37.688 -29.578 1 58.03 150 PRO B C 1
ATOM 2459 O O . PRO B 1 150 ? -38.406 -36.656 -30.234 1 58.03 150 PRO B O 1
ATOM 2462 N N . HIS B 1 151 ? -37.938 -38.625 -30.312 1 57.09 151 HIS B N 1
ATOM 2463 C CA . HIS B 1 151 ? -38.312 -38.906 -31.703 1 57.09 151 HIS B CA 1
ATOM 2464 C C . HIS B 1 151 ? -39.812 -38.844 -31.875 1 57.09 151 HIS B C 1
ATOM 2466 O O . HIS B 1 151 ? -40.562 -39.594 -31.203 1 57.09 151 HIS B O 1
ATOM 2472 N N . GLY B 1 152 ? -40.406 -37.625 -31.953 1 49.12 152 GLY B N 1
ATOM 2473 C CA . GLY B 1 152 ? -41.812 -37.5 -32.188 1 49.12 152 GLY B CA 1
ATOM 2474 C C . GLY B 1 152 ? -42.375 -38.562 -33.156 1 49.12 152 GLY B C 1
ATOM 2475 O O . GLY B 1 152 ? -41.594 -39.188 -33.875 1 49.12 152 GLY B O 1
ATOM 2476 N N . PRO B 1 153 ? -43.625 -39.062 -32.938 1 50.47 153 PRO B N 1
ATOM 2477 C CA . PRO B 1 153 ? -44.312 -40.062 -33.781 1 50.47 153 PRO B CA 1
ATOM 2478 C C . PRO B 1 153 ? -44.312 -39.688 -35.25 1 50.47 153 PRO B C 1
ATOM 2480 O O . PRO B 1 153 ? -44.219 -38.5 -35.594 1 50.47 153 PRO B O 1
ATOM 2483 N N . HIS B 1 154 ? -43.625 -40.344 -36.188 1 50.88 154 HIS B N 1
ATOM 2484 C CA . HIS B 1 154 ? -43.875 -40.281 -37.625 1 50.88 154 HIS B CA 1
ATOM 2485 C C . HIS B 1 154 ? -45.344 -40.25 -37.938 1 50.88 154 HIS B C 1
ATOM 2487 O O . HIS B 1 154 ? -46.094 -41.156 -37.562 1 50.88 154 HIS B O 1
ATOM 2493 N N . HIS B 1 155 ? -46.031 -39.125 -38.062 1 38.5 155 HIS B N 1
ATOM 2494 C CA . HIS B 1 155 ? -47.281 -39.219 -38.75 1 38.5 155 HIS B CA 1
ATOM 2495 C C . HIS B 1 155 ? -47.094 -39.688 -40.188 1 38.5 155 HIS B C 1
ATOM 2497 O O . HIS B 1 155 ? -46.125 -39.344 -40.844 1 38.5 155 HIS B O 1
#

Nearest PDB structures (foldseek):
  8ffv-assembly1_D  TM=6.889E-01  e=1.840E-06  Homo sapiens
  1kt1-assembly1_A  TM=6.496E-01  e=1.578E-06  Saimiri boliviensis
  1kt0-assembly1_A  TM=6.586E-01  e=8.134E-06  Homo sapiens
  1p5q-assembly1_A  TM=6.786E-01  e=1.847E-05  Homo sapiens
  1qz2-assembly1_C  TM=6.854E-01  e=2.783E-05  Homo sapiens